Protein AF-0000000074065313 (afdb_homodimer)

Sequence (350 aa):
FQTQCCNPNPNPEYSTLLYGAPRDARRALRRTLRNSNSMPRKQLKERVEQWAVHYNKTEQLTAVLNKSAAASQTIQKNIHMIFEQLPEFMAKLTAISANMELSVEGMSNSIEELNKSVNQTLADAACCIVSTVRMNVDSYSHDMNEYFYDDFAQTSYGGYPYSLYHTSERWRSKRFQTQCCNPNPNPEYSTLLYGAPRDARRALRRTLRNSNSMPRKQLKERVEQWAVHYNKTEQLTAVLNKSAAASQTIQKNIHMIFEQLPEFMAKLTAISANMELSVEGMSNSIEELNKSVNQTLADAACCIVSTVRMNVDSYSHDMNEYFYDDFAQTSYGGYPYSLYHTSERWRSKR

Secondary structure (DSSP, 8-state):
-TTGGG-SSPPP-GGGGGTT--HHHHHHHHHHHHTGGGS-HHHHHHHHHHHHHHTT-HHHHHHHHHHHHHHHHHHHHHHHHHHHHHHHHHHHHHHHHH-TTS-HHHHHHHHHHHHHTS-HHHHHHHHHHHHHHHHHHHHHHHHHHHHHHHHHHHHHS------------------/-TTGGG-SSPPP-GGGGGTT--HHHHHHHHHHHHTGGGS-HHHHHHHHHHHHHHTT-HHHHHHHHHHHHHHHHHHHHHHHHHHHHHHHHHHHHHHHHH-TTS-HHHHHHHHHHHHHTS-HHHHHHHHHHHHHHHHHHHHHHHHHHHHHHHHHHHHHS------------------

pLDDT: mean 78.15, std 26.54, range [17.28, 98.19]

Radius of gyration: 30.5 Å; Cα contacts (8 Å, |Δi|>4): 289; chains: 2; bounding box: 84×82×56 Å

Solvent-accessible surface area (backbone atoms only — not comparable to full-atom values): 19336 Å² total; per-residue (Å²): 121,76,66,66,43,50,53,64,45,62,72,62,64,68,72,64,64,46,64,92,43,54,69,71,54,36,52,56,50,50,62,63,53,71,58,39,49,76,30,30,42,49,58,49,51,50,53,51,50,52,49,19,62,76,66,74,35,51,68,61,49,50,51,40,50,50,50,29,51,51,51,28,51,50,36,49,50,51,52,51,50,35,66,71,48,43,64,61,52,49,52,52,50,47,51,51,53,65,40,41,79,34,12,56,51,51,33,48,50,51,51,51,52,54,39,69,73,47,60,61,66,46,39,52,28,52,29,42,36,37,37,49,44,46,52,59,50,46,54,50,43,48,56,49,44,53,52,49,48,53,53,52,57,53,66,68,58,72,74,84,73,77,73,78,74,80,78,74,76,75,81,79,69,93,118,122,74,66,64,44,50,54,62,45,62,73,61,64,67,71,64,63,46,65,91,44,55,70,72,55,37,53,54,49,50,62,61,54,71,56,40,51,76,31,29,41,51,59,49,52,50,53,51,51,52,49,18,61,76,67,73,34,51,69,61,49,50,51,41,48,49,51,30,51,50,52,28,51,50,35,48,52,51,51,51,49,35,67,69,46,42,64,61,50,50,52,52,51,47,51,50,53,64,40,40,79,34,13,58,50,50,34,47,50,50,52,50,52,55,39,68,73,46,58,60,67,46,40,51,30,52,29,40,36,37,38,48,45,46,52,60,50,47,54,50,42,47,56,50,44,52,54,48,46,52,53,51,54,54,65,65,54,69,71,78,73,75,72,76,70,76,72,74,72,74,74,84,72,97,123

InterPro domains:
  IPR003677 SXP/RAL-2 family protein Ani s 5-like, cation-binding domain [PF02520] (27-121)
  IPR052823 SXP/RAL-2-related [PTHR21593] (20-125)

Nearest PDB structures (foldseek):
  8qhx-assembly1_D  TM=2.988E-01  e=9.794E+00  Synechocystis sp. PCC 6803

Structure (mmCIF, N/CA/C/O backbone):
data_AF-0000000074065313-model_v1
#
loop_
_entity.id
_entity.type
_entity.pdbx_description
1 polymer 'SXP/RAL-2 family protein Ani s 5-like cation-binding domain-containing protein'
#
loop_
_atom_site.group_PDB
_atom_site.id
_atom_site.type_symbol
_atom_site.label_atom_id
_atom_site.label_alt_id
_atom_site.label_comp_id
_atom_site.label_asym_id
_atom_site.label_entity_id
_atom_site.label_seq_id
_atom_site.pdbx_PDB_ins_code
_atom_site.Cartn_x
_atom_site.Cartn_y
_atom_site.Cartn_z
_atom_site.occupancy
_atom_site.B_iso_or_equiv
_atom_site.auth_seq_id
_atom_site.auth_comp_id
_atom_site.auth_asym_id
_atom_site.auth_atom_id
_atom_site.pdbx_PDB_model_num
ATOM 1 N N . PHE A 1 1 ? 10.297 7.578 11.117 1 32.81 1 PHE A N 1
ATOM 2 C CA . PHE A 1 1 ? 9.953 7.75 9.711 1 32.81 1 PHE A CA 1
ATOM 3 C C . PHE A 1 1 ? 8.766 6.871 9.336 1 32.81 1 PHE A C 1
ATOM 5 O O . PHE A 1 1 ? 7.902 7.285 8.555 1 32.81 1 PHE A O 1
ATOM 12 N N . GLN A 1 2 ? 8.688 5.637 9.984 1 40.25 2 GLN A N 1
ATOM 13 C CA . GLN A 1 2 ? 7.746 4.594 9.586 1 40.25 2 GLN A CA 1
ATOM 14 C C . GLN A 1 2 ? 6.316 4.969 9.969 1 40.25 2 GLN A C 1
ATOM 16 O O . GLN A 1 2 ? 5.379 4.699 9.219 1 40.25 2 GLN A O 1
ATOM 21 N N . THR A 1 3 ? 6.164 5.566 11.234 1 42.25 3 THR A N 1
ATOM 22 C CA . THR A 1 3 ? 4.867 5.777 11.867 1 42.25 3 THR A CA 1
ATOM 23 C C . THR A 1 3 ? 4.113 6.918 11.195 1 42.25 3 THR A C 1
ATOM 25 O O . THR A 1 3 ? 2.881 6.91 11.141 1 42.25 3 THR A O 1
ATOM 28 N N . GLN A 1 4 ? 4.891 7.906 10.75 1 52.06 4 GLN A N 1
ATOM 29 C CA . GLN A 1 4 ? 4.262 9.062 10.125 1 52.06 4 GLN A CA 1
ATOM 30 C C . GLN A 1 4 ? 3.557 8.672 8.828 1 52.06 4 GLN A C 1
ATOM 32 O O . GLN A 1 4 ? 2.584 9.312 8.422 1 52.06 4 GLN A O 1
ATOM 37 N N . CYS A 1 5 ? 3.988 7.551 8.414 1 58.81 5 CYS A N 1
ATOM 38 C CA . CYS A 1 5 ? 3.529 7.176 7.082 1 58.81 5 CYS A CA 1
ATOM 39 C C . CYS A 1 5 ? 2.062 6.766 7.109 1 58.81 5 CYS A C 1
ATOM 41 O O . CYS A 1 5 ? 1.362 6.891 6.102 1 58.81 5 CYS A O 1
ATOM 43 N N . CYS A 1 6 ? 1.507 6.688 8.352 1 78.94 6 CYS A N 1
ATOM 44 C CA . CYS A 1 6 ? 0.119 6.238 8.359 1 78.94 6 CYS A CA 1
ATOM 45 C C . CYS A 1 6 ? -0.797 7.309 8.945 1 78.94 6 CYS A C 1
ATOM 47 O O . CYS A 1 6 ? -1.809 6.988 9.578 1 78.94 6 CYS A O 1
ATOM 49 N N . ASN A 1 7 ? -0.365 8.594 8.781 1 83.81 7 ASN A N 1
ATOM 50 C CA . ASN A 1 7 ? -1.201 9.68 9.281 1 83.81 7 ASN A CA 1
ATOM 51 C C . ASN A 1 7 ? -2.086 10.258 8.18 1 83.81 7 ASN A C 1
ATOM 53 O O . ASN A 1 7 ? -1.596 10.922 7.27 1 83.81 7 ASN A O 1
ATOM 57 N N . PRO A 1 8 ? -3.369 10.07 8.305 1 88 8 PRO A N 1
ATOM 58 C CA . PRO A 1 8 ? -4.258 10.555 7.246 1 88 8 PRO A CA 1
ATOM 59 C C . PRO A 1 8 ? -4.555 12.047 7.363 1 88 8 PRO A C 1
ATOM 61 O O . PRO A 1 8 ? -5.266 12.609 6.523 1 88 8 PRO A O 1
ATOM 64 N N . ASN A 1 9 ? -4.02 12.703 8.391 1 86.94 9 ASN A N 1
ATOM 65 C CA . ASN A 1 9 ? -4.215 14.125 8.617 1 86.94 9 ASN A CA 1
ATOM 66 C C . ASN A 1 9 ? -2.885 14.859 8.758 1 86.94 9 ASN A C 1
ATOM 68 O O . ASN A 1 9 ? -2.357 14.992 9.859 1 86.94 9 ASN A O 1
ATOM 72 N N . PRO A 1 10 ? -2.496 15.414 7.699 1 84.44 10 PRO A N 1
ATOM 73 C CA . PRO A 1 10 ? -1.198 16.078 7.785 1 84.44 10 PRO A CA 1
ATOM 74 C C . PRO A 1 10 ? -1.227 17.312 8.703 1 84.44 10 PRO A C 1
ATOM 76 O O . PRO A 1 10 ? -2.23 18.031 8.75 1 84.44 10 PRO A O 1
ATOM 79 N N . ASN A 1 11 ? -0.19 17.469 9.352 1 86.62 11 ASN A N 1
ATOM 80 C CA . ASN A 1 11 ? -0.041 18.656 10.203 1 86.62 11 ASN A CA 1
ATOM 81 C C . ASN A 1 11 ? 0.307 19.891 9.383 1 86.62 11 ASN A C 1
ATOM 83 O O . ASN A 1 11 ? 1.021 19.797 8.383 1 86.62 11 ASN A O 1
ATOM 87 N N . PRO A 1 12 ? -0.219 21.031 9.898 1 92.38 12 PRO A N 1
ATOM 88 C CA . PRO A 1 12 ? 0.178 22.266 9.203 1 92.38 12 PRO A CA 1
ATOM 89 C C . PRO A 1 12 ? 1.688 22.5 9.227 1 92.38 12 PRO A C 1
ATOM 91 O O . PRO A 1 12 ? 2.344 22.203 10.227 1 92.38 12 PRO A O 1
ATOM 94 N N . GLU A 1 13 ? 2.17 23.047 8.141 1 90.25 13 GLU A N 1
ATOM 95 C CA . GLU A 1 13 ? 3.596 23.359 8.047 1 90.25 13 GLU A CA 1
ATOM 96 C C . GLU A 1 13 ? 3.889 24.766 8.523 1 90.25 13 GLU A C 1
ATOM 98 O O . GLU A 1 13 ? 4.18 25.656 7.715 1 90.25 13 GLU A O 1
ATOM 103 N N . TYR A 1 14 ? 4.004 24.906 9.75 1 94.88 14 TYR A N 1
ATOM 104 C CA . TYR A 1 14 ? 4.172 26.234 10.344 1 94.88 14 TYR A CA 1
ATOM 105 C C . TYR A 1 14 ? 5.523 26.828 9.969 1 94.88 14 TYR A C 1
ATOM 107 O O . TYR A 1 14 ? 5.699 28.047 9.992 1 94.88 14 TYR A O 1
ATOM 115 N N . SER A 1 15 ? 6.445 25.969 9.656 1 91.94 15 SER A N 1
ATOM 116 C CA . SER A 1 15 ? 7.793 26.438 9.336 1 91.94 15 SER A CA 1
ATOM 117 C C . SER A 1 15 ? 7.793 27.328 8.102 1 91.94 15 SER A C 1
ATOM 119 O O . SER A 1 15 ? 8.688 28.156 7.926 1 91.94 15 SER A O 1
ATOM 121 N N . THR A 1 16 ? 6.828 27.188 7.273 1 92.69 16 THR A N 1
ATOM 122 C CA . THR A 1 16 ? 6.742 28 6.066 1 92.69 16 THR A CA 1
ATOM 123 C C . THR A 1 16 ? 6.508 29.469 6.422 1 92.69 16 THR A C 1
ATOM 125 O O . THR A 1 16 ? 6.766 30.344 5.605 1 92.69 16 THR A O 1
ATOM 128 N N . LEU A 1 17 ? 6.051 29.766 7.594 1 95.88 17 LEU A N 1
ATOM 129 C CA . LEU A 1 17 ? 5.773 31.125 8.047 1 95.88 17 LEU A CA 1
ATOM 130 C C . LEU A 1 17 ? 7.07 31.891 8.273 1 95.88 17 LEU A C 1
ATOM 132 O O . LEU A 1 17 ? 7.051 33.125 8.406 1 95.88 17 LEU A O 1
ATOM 136 N N . LEU A 1 18 ? 8.102 31.141 8.32 1 93.56 18 LEU A N 1
ATOM 137 C CA . LEU A 1 18 ? 9.406 31.766 8.547 1 93.56 18 LEU A CA 1
ATOM 138 C C . LEU A 1 18 ? 9.867 32.5 7.305 1 93.56 18 LEU A C 1
ATOM 140 O O . LEU A 1 18 ? 10.648 33.469 7.406 1 93.56 18 LEU A O 1
ATOM 144 N N . TYR A 1 19 ? 9.328 32.062 6.25 1 90.81 19 TYR A N 1
ATOM 145 C CA . TYR A 1 19 ? 9.742 32.688 4.996 1 90.81 19 TYR A CA 1
ATOM 146 C C . TYR A 1 19 ? 9.266 34.125 4.914 1 90.81 19 TYR A C 1
ATOM 148 O O . TYR A 1 19 ? 8.078 34.406 5.117 1 90.81 19 TYR A O 1
ATOM 156 N N . GLY A 1 20 ? 10.203 35.125 4.703 1 89.81 20 GLY A N 1
ATOM 157 C CA . GLY A 1 20 ? 9.883 36.531 4.531 1 89.81 20 GLY A CA 1
ATOM 158 C C . GLY A 1 20 ? 9.609 37.25 5.844 1 89.81 20 GLY A C 1
ATOM 159 O O . GLY A 1 20 ? 9.266 38.438 5.852 1 89.81 20 GLY A O 1
ATOM 160 N N . ALA A 1 21 ? 9.703 36.594 6.93 1 93.06 21 ALA A N 1
ATOM 161 C CA . ALA A 1 21 ? 9.438 37.188 8.234 1 93.06 21 ALA A CA 1
ATOM 162 C C . ALA A 1 21 ? 10.656 37.969 8.734 1 93.06 21 ALA A C 1
ATOM 164 O O . ALA A 1 21 ? 11.797 37.594 8.453 1 93.06 21 ALA A O 1
ATOM 165 N N . PRO A 1 22 ? 10.406 39.094 9.391 1 95.19 22 PRO A N 1
ATOM 166 C CA . PRO A 1 22 ? 11.531 39.781 10.016 1 95.19 22 PRO A CA 1
ATOM 167 C C . PRO A 1 22 ? 12.289 38.938 11.023 1 95.19 22 PRO A C 1
ATOM 169 O O . PRO A 1 22 ? 11.742 37.938 11.516 1 95.19 22 PRO A O 1
ATOM 172 N N . ARG A 1 23 ? 13.5 39.281 11.297 1 96.25 23 ARG A N 1
ATOM 173 C CA . ARG A 1 23 ? 14.398 38.469 12.133 1 96.25 23 ARG A CA 1
ATOM 174 C C . ARG A 1 23 ? 13.781 38.219 13.5 1 96.25 23 ARG A C 1
ATOM 176 O O . ARG A 1 23 ? 13.852 37.094 14 1 96.25 23 ARG A O 1
ATOM 183 N N . ASP A 1 24 ? 13.25 39.281 14.133 1 96.38 24 ASP A N 1
ATOM 184 C CA . ASP A 1 24 ? 12.656 39.094 15.453 1 96.38 24 ASP A CA 1
ATOM 185 C C . ASP A 1 24 ? 11.469 38.156 15.406 1 96.38 24 ASP A C 1
ATOM 187 O O . ASP A 1 24 ? 11.305 37.312 16.297 1 96.38 24 ASP A O 1
ATOM 191 N N . ALA A 1 25 ? 10.688 38.188 14.391 1 97.06 25 ALA A N 1
ATOM 192 C CA . ALA A 1 25 ? 9.562 37.281 14.195 1 97.06 25 ALA A CA 1
ATOM 193 C C . ALA A 1 25 ? 10.031 35.844 14.008 1 97.06 25 ALA A C 1
ATOM 195 O O . ALA A 1 25 ? 9.453 34.906 14.586 1 97.06 25 ALA A O 1
ATOM 196 N N . ARG A 1 26 ? 11.078 35.594 13.211 1 97.5 26 ARG A N 1
ATOM 197 C CA . ARG A 1 26 ? 11.625 34.25 12.977 1 97.5 26 ARG A CA 1
ATOM 198 C C . ARG A 1 26 ? 12.117 33.625 14.273 1 97.5 26 ARG A C 1
ATOM 200 O O . ARG A 1 26 ? 11.852 32.469 14.547 1 97.5 26 ARG A O 1
ATOM 207 N N . ARG A 1 27 ? 12.789 34.469 15.055 1 97.12 27 ARG A N 1
ATOM 208 C CA . ARG A 1 27 ? 13.305 33.969 16.328 1 97.12 27 ARG A CA 1
ATOM 209 C C . ARG A 1 27 ? 12.164 33.531 17.25 1 97.12 27 ARG A C 1
ATOM 211 O O . ARG A 1 27 ? 12.234 32.469 17.875 1 97.12 27 ARG A O 1
ATOM 218 N N . ALA A 1 28 ? 11.172 34.375 17.328 1 96.94 28 ALA A N 1
ATOM 219 C CA . ALA A 1 28 ? 10.023 34.094 18.188 1 96.94 28 ALA A CA 1
ATOM 220 C C . ALA A 1 28 ? 9.32 32.812 17.734 1 96.94 28 ALA A C 1
ATOM 222 O O . ALA A 1 28 ? 8.961 31.984 18.562 1 96.94 28 ALA A O 1
ATOM 223 N N . LEU A 1 29 ? 9.117 32.625 16.422 1 97.31 29 LEU A N 1
ATOM 224 C CA . LEU A 1 29 ? 8.43 31.453 15.914 1 97.31 29 LEU A CA 1
ATOM 225 C C . LEU A 1 29 ? 9.273 30.203 16.141 1 97.31 29 LEU A C 1
ATOM 227 O O . LEU A 1 29 ? 8.75 29.156 16.531 1 97.31 29 LEU A O 1
ATOM 231 N N . ARG A 1 30 ? 10.531 30.266 15.883 1 96.5 30 ARG A N 1
ATOM 232 C CA . ARG A 1 30 ? 11.422 29.125 16.109 1 96.5 30 ARG A CA 1
ATOM 233 C C . ARG A 1 30 ? 11.367 28.656 17.547 1 96.5 30 ARG A C 1
ATOM 235 O O . ARG A 1 30 ? 11.414 27.453 17.828 1 96.5 30 ARG A O 1
ATOM 242 N N . ARG A 1 31 ? 11.297 29.609 18.469 1 95.31 31 ARG A N 1
ATOM 243 C CA . ARG A 1 31 ? 11.18 29.266 19.875 1 95.31 31 ARG A CA 1
ATOM 244 C C . ARG A 1 31 ? 9.883 28.484 20.141 1 95.31 31 ARG A C 1
ATOM 246 O O . ARG A 1 31 ? 9.883 27.516 20.906 1 95.31 31 ARG A O 1
ATOM 253 N N . THR A 1 32 ? 8.844 28.953 19.484 1 94.25 32 THR A N 1
ATOM 254 C CA . THR A 1 32 ? 7.547 28.297 19.625 1 94.25 32 THR A CA 1
ATOM 255 C C . THR A 1 32 ? 7.59 26.875 19.078 1 94.25 32 THR A C 1
ATOM 257 O O . THR A 1 32 ? 7.031 25.953 19.672 1 94.25 32 THR A O 1
ATOM 260 N N . LEU A 1 33 ? 8.336 26.641 17.953 1 95.25 33 LEU A N 1
ATOM 261 C CA . LEU A 1 33 ? 8.328 25.359 17.219 1 95.25 33 LEU A CA 1
ATOM 262 C C . LEU A 1 33 ? 9.336 24.391 17.828 1 95.25 33 LEU A C 1
ATOM 264 O O . LEU A 1 33 ? 9.281 23.188 17.547 1 95.25 33 LEU A O 1
ATOM 268 N N . ARG A 1 34 ? 10.305 24.828 18.578 1 91.69 34 ARG A N 1
ATOM 269 C CA . ARG A 1 34 ? 11.367 24 19.141 1 91.69 34 ARG A CA 1
ATOM 270 C C . ARG A 1 34 ? 10.797 22.828 19.922 1 91.69 34 ARG A C 1
ATOM 272 O O . ARG A 1 34 ? 11.281 21.703 19.797 1 91.69 34 ARG A O 1
ATOM 279 N N . ASN A 1 35 ? 9.773 22.938 20.703 1 85.62 35 ASN A N 1
ATOM 280 C CA . ASN A 1 35 ? 9.188 21.844 21.469 1 85.62 35 ASN A CA 1
ATOM 281 C C . ASN A 1 35 ? 7.781 21.5 20.984 1 85.62 35 ASN A C 1
ATOM 283 O O . ASN A 1 35 ? 6.938 21.062 21.766 1 85.62 35 ASN A O 1
ATOM 287 N N . SER A 1 36 ? 7.668 21.688 19.688 1 91.12 36 SER A N 1
ATOM 288 C CA . SER A 1 36 ? 6.316 21.531 19.156 1 91.12 36 SER A CA 1
ATOM 289 C C . SER A 1 36 ? 5.902 20.062 19.109 1 91.12 36 SER A C 1
ATOM 291 O O . SER A 1 36 ? 4.711 19.75 19.172 1 91.12 36 SER A O 1
ATOM 293 N N . ASN A 1 37 ? 6.832 19.172 19.078 1 90.25 37 ASN A N 1
ATOM 294 C CA . ASN A 1 37 ? 6.516 17.75 18.938 1 90.25 37 ASN A CA 1
ATOM 295 C C . ASN A 1 37 ? 5.887 17.203 20.219 1 90.25 37 ASN A C 1
ATOM 297 O O . ASN A 1 37 ? 5.168 16.203 20.172 1 90.25 37 ASN A O 1
ATOM 301 N N . SER A 1 38 ? 6.18 17.844 21.359 1 93.56 38 SER A N 1
ATOM 302 C CA . SER A 1 38 ? 5.688 17.359 22.641 1 93.56 38 SER A CA 1
ATOM 303 C C . SER A 1 38 ? 4.531 18.203 23.156 1 93.56 38 SER A C 1
ATOM 305 O O . SER A 1 38 ? 3.939 17.891 24.203 1 93.56 38 SER A O 1
ATOM 307 N N . MET A 1 39 ? 4.156 19.266 22.469 1 95.62 39 MET A N 1
ATOM 308 C CA . MET A 1 39 ? 3.066 20.156 22.844 1 95.62 39 MET A CA 1
ATOM 309 C C . MET A 1 39 ? 1.771 19.766 22.141 1 95.62 39 MET A C 1
ATOM 311 O O . MET A 1 39 ? 1.781 19.422 20.953 1 95.62 39 MET A O 1
ATOM 315 N N . PRO A 1 40 ? 0.696 19.703 23 1 96.56 40 PRO A N 1
ATOM 316 C CA . PRO A 1 40 ? -0.57 19.453 22.312 1 96.56 40 PRO A CA 1
ATOM 317 C C . PRO A 1 40 ? -0.76 20.359 21.094 1 96.56 40 PRO A C 1
ATOM 319 O O . PRO A 1 40 ? -0.468 21.562 21.156 1 96.56 40 PRO A O 1
ATOM 322 N N . ARG A 1 41 ? -1.185 19.766 20.016 1 96 41 ARG A N 1
ATOM 323 C CA . ARG A 1 41 ? -1.277 20.484 18.75 1 96 41 ARG A CA 1
ATOM 324 C C . ARG A 1 41 ? -2.24 21.656 18.844 1 96 41 ARG A C 1
ATOM 326 O O . ARG A 1 41 ? -2.037 22.688 18.188 1 96 41 ARG A O 1
ATOM 333 N N . LYS A 1 42 ? -3.271 21.578 19.641 1 96.75 42 LYS A N 1
ATOM 334 C CA . LYS A 1 42 ? -4.188 22.688 19.891 1 96.75 42 LYS A CA 1
ATOM 335 C C . LYS A 1 42 ? -3.453 23.875 20.5 1 96.75 42 LYS A C 1
ATOM 337 O O . LYS A 1 42 ? -3.65 25.016 20.062 1 96.75 42 LYS A O 1
ATOM 342 N N . GLN A 1 43 ? -2.605 23.609 21.5 1 97.12 43 GLN A N 1
ATOM 343 C CA . GLN A 1 43 ? -1.819 24.656 22.141 1 97.12 43 GLN A CA 1
ATOM 344 C C . GLN A 1 43 ? -0.823 25.281 21.172 1 97.12 43 GLN A C 1
ATOM 346 O O . GLN A 1 43 ? -0.641 26.5 21.172 1 97.12 43 GLN A O 1
ATOM 351 N N . LEU A 1 44 ? -0.197 24.453 20.406 1 97.19 44 LEU A N 1
ATOM 352 C CA . LEU A 1 44 ? 0.731 24.953 19.391 1 97.19 44 LEU A CA 1
ATOM 353 C C . LEU A 1 44 ? 0.027 25.906 18.438 1 97.19 44 LEU A C 1
ATOM 355 O O . LEU A 1 44 ? 0.529 27 18.156 1 97.19 44 LEU A O 1
ATOM 359 N N . LYS A 1 45 ? -1.072 25.469 17.938 1 97 45 LYS A N 1
ATOM 360 C CA . LYS A 1 45 ? -1.842 26.312 17.031 1 97 45 LYS A CA 1
ATOM 361 C C . LYS A 1 45 ? -2.166 27.656 17.656 1 97 45 LYS A C 1
ATOM 363 O O . LYS A 1 45 ? -2.021 28.703 17 1 97 45 LYS A O 1
ATOM 368 N N . GLU A 1 46 ? -2.539 27.703 18.891 1 97.25 46 GLU A N 1
ATOM 369 C CA . GLU A 1 46 ? -2.863 28.938 19.594 1 97.25 46 GLU A CA 1
ATOM 370 C C . GLU A 1 46 ? -1.65 29.859 19.688 1 97.25 46 GLU A C 1
ATOM 372 O O . GLU A 1 46 ? -1.764 31.078 19.469 1 97.25 46 GLU A O 1
ATOM 377 N N . ARG A 1 47 ? -0.56 29.297 20.016 1 97.56 47 ARG A N 1
ATOM 378 C CA . ARG A 1 47 ? 0.668 30.078 20.125 1 97.56 47 ARG A CA 1
ATOM 379 C C . ARG A 1 47 ? 1.063 30.672 18.781 1 97.56 47 ARG A C 1
ATOM 381 O O . ARG A 1 47 ? 1.516 31.812 18.703 1 97.56 47 ARG A O 1
ATOM 388 N N . VAL A 1 48 ? 0.885 29.859 17.75 1 97.94 48 VAL A N 1
ATOM 389 C CA . VAL A 1 48 ? 1.226 30.344 16.422 1 97.94 48 VAL A CA 1
ATOM 390 C C . VAL A 1 48 ? 0.25 31.438 16 1 97.94 48 VAL A C 1
ATOM 392 O O . VAL A 1 48 ? 0.643 32.406 15.352 1 97.94 48 VAL A O 1
ATOM 395 N N . GLU A 1 49 ? -0.995 31.297 16.375 1 98.06 49 GLU A N 1
ATOM 396 C CA . GLU A 1 49 ? -1.992 32.344 16.094 1 98.06 49 GLU A CA 1
ATOM 397 C C . GLU A 1 49 ? -1.643 33.656 16.797 1 98.06 49 GLU A C 1
ATOM 399 O O . GLU A 1 49 ? -1.754 34.719 16.203 1 98.06 49 GLU A O 1
ATOM 404 N N . GLN A 1 50 ? -1.144 33.625 18.047 1 98.19 50 GLN A N 1
ATOM 405 C CA . GLN A 1 50 ? -0.698 34.812 18.766 1 98.19 50 GLN A CA 1
ATOM 406 C C . GLN A 1 50 ? 0.49 35.469 18.078 1 98.19 50 GLN A C 1
ATOM 408 O O . GLN A 1 50 ? 0.528 36.688 17.922 1 98.19 50 GLN A O 1
ATOM 413 N N . TRP A 1 51 ? 1.377 34.594 17.703 1 97.94 51 TRP A N 1
ATOM 414 C CA . TRP A 1 51 ? 2.533 35.094 16.953 1 97.94 51 TRP A CA 1
ATOM 415 C C . TRP A 1 51 ? 2.098 35.812 15.688 1 97.94 51 TRP A C 1
ATOM 417 O O . TRP A 1 51 ? 2.6 36.875 15.367 1 97.94 51 TRP A O 1
ATOM 427 N N . ALA A 1 52 ? 1.173 35.188 14.961 1 98.06 52 ALA A N 1
ATOM 428 C CA . ALA A 1 52 ? 0.724 35.719 13.68 1 98.06 52 ALA A CA 1
ATOM 429 C C . ALA A 1 52 ? 0.06 37.094 13.867 1 98.06 52 ALA A C 1
ATOM 431 O O . ALA A 1 52 ? 0.251 38 13.055 1 98.06 52 ALA A O 1
ATOM 432 N N . VAL A 1 53 ? -0.729 37.281 14.945 1 97.88 53 VAL A N 1
ATOM 433 C CA . VAL A 1 53 ? -1.374 38.562 15.25 1 97.88 53 VAL A CA 1
ATOM 434 C C . VAL A 1 53 ? -0.317 39.594 15.586 1 97.88 53 VAL A C 1
ATOM 436 O O . VAL A 1 53 ? -0.341 40.719 15.055 1 97.88 53 VAL A O 1
ATOM 439 N N . HIS A 1 54 ? 0.692 39.25 16.359 1 97.69 54 HIS A N 1
ATOM 440 C CA . HIS A 1 54 ? 1.72 40.156 16.828 1 97.69 54 HIS A CA 1
ATOM 441 C C . HIS A 1 54 ? 2.578 40.688 15.68 1 97.69 54 HIS A C 1
ATOM 443 O O . HIS A 1 54 ? 2.961 41.844 15.664 1 97.69 54 HIS A O 1
ATOM 449 N N . TYR A 1 55 ? 2.777 39.812 14.742 1 97.25 55 TYR A N 1
ATOM 450 C CA . TYR A 1 55 ? 3.719 40.188 13.688 1 97.25 55 TYR A CA 1
ATOM 451 C C . TYR A 1 55 ? 2.998 40.406 12.367 1 97.25 55 TYR A C 1
ATOM 453 O O . TYR A 1 55 ? 3.625 40.438 11.305 1 97.25 55 TYR A O 1
ATOM 461 N N . ASN A 1 56 ? 1.702 40.594 12.391 1 95.75 56 ASN A N 1
ATOM 462 C CA . ASN A 1 56 ? 0.871 40.875 11.227 1 95.75 56 ASN A CA 1
ATOM 463 C C . ASN A 1 56 ? 1.078 39.844 10.133 1 95.75 56 ASN A C 1
ATOM 465 O O . ASN A 1 56 ? 1.298 40.188 8.969 1 95.75 56 ASN A O 1
ATOM 469 N N . LYS A 1 57 ? 1.054 38.5 10.562 1 96.94 57 LYS A N 1
ATOM 470 C CA . LYS A 1 57 ? 1.225 37.375 9.641 1 96.94 57 LYS A CA 1
ATOM 471 C C . LYS A 1 57 ? -0.023 36.5 9.609 1 96.94 57 LYS A C 1
ATOM 473 O O . LYS A 1 57 ? 0.064 35.281 9.359 1 96.94 57 LYS A O 1
ATOM 478 N N . THR A 1 58 ? -1.207 37.094 9.883 1 97.06 58 THR A N 1
ATOM 479 C CA . THR A 1 58 ? -2.457 36.344 9.992 1 97.06 58 THR A CA 1
ATOM 480 C C . THR A 1 58 ? -2.875 35.781 8.633 1 97.06 58 THR A C 1
ATOM 482 O O . THR A 1 58 ? -3.398 34.688 8.539 1 97.06 58 THR A O 1
ATOM 485 N N . GLU A 1 59 ? -2.602 36.531 7.59 1 96.31 59 GLU A N 1
ATOM 486 C CA . GLU A 1 59 ? -2.951 36.062 6.254 1 96.31 59 GLU A CA 1
ATOM 487 C C . GLU A 1 59 ? -2.121 34.844 5.863 1 96.31 59 GLU A C 1
ATOM 489 O O . GLU A 1 59 ? -2.652 33.875 5.328 1 96.31 59 GLU A O 1
ATOM 494 N N . GLN A 1 60 ? -0.841 34.906 6.176 1 96.12 60 GLN A N 1
ATOM 495 C CA . GLN A 1 60 ? 0.046 33.781 5.867 1 96.12 60 GLN A CA 1
ATOM 496 C C . GLN A 1 60 ? -0.331 32.531 6.676 1 96.12 60 GLN A C 1
ATOM 498 O O . GLN A 1 60 ? -0.325 31.438 6.148 1 96.12 60 GLN A O 1
ATOM 503 N N . LEU A 1 61 ? -0.69 32.75 7.91 1 97.5 61 LEU A N 1
ATOM 504 C CA . LEU A 1 61 ? -1.107 31.625 8.75 1 97.5 61 LEU A CA 1
ATOM 505 C C . LEU A 1 61 ? -2.389 30.984 8.211 1 97.5 61 LEU A C 1
ATOM 507 O O . LEU A 1 61 ? -2.5 29.766 8.133 1 97.5 61 LEU A O 1
ATOM 511 N N . THR A 1 62 ? -3.344 31.812 7.867 1 97.31 62 THR A N 1
ATOM 512 C CA . THR A 1 62 ? -4.602 31.328 7.316 1 97.31 62 THR A CA 1
ATOM 513 C C . THR A 1 62 ? -4.355 30.484 6.062 1 97.31 62 THR A C 1
ATOM 515 O O . THR A 1 62 ? -4.98 29.438 5.875 1 97.31 62 THR A O 1
ATOM 518 N N . ALA A 1 63 ? -3.41 30.953 5.23 1 95.69 63 ALA A N 1
ATOM 519 C CA . ALA A 1 63 ? -3.066 30.203 4.023 1 95.69 63 ALA A CA 1
ATOM 520 C C . ALA A 1 63 ? -2.5 28.844 4.367 1 95.69 63 ALA A C 1
ATOM 522 O O . ALA A 1 63 ? -2.857 27.828 3.742 1 95.69 63 ALA A O 1
ATOM 523 N N . VAL A 1 64 ? -1.637 28.766 5.355 1 94.81 64 VAL A N 1
ATOM 524 C CA . VAL A 1 64 ? -1.025 27.516 5.793 1 94.81 64 VAL A CA 1
ATOM 525 C C . VAL A 1 64 ? -2.102 26.562 6.328 1 94.81 64 VAL A C 1
ATOM 527 O O . VAL A 1 64 ? -2.115 25.375 5.992 1 94.81 64 VAL A O 1
ATOM 530 N N . LEU A 1 65 ? -2.98 27.078 7.141 1 96.06 65 LEU A N 1
ATOM 531 C CA . LEU A 1 65 ? -4.035 26.266 7.742 1 96.06 65 LEU A CA 1
ATOM 532 C C . LEU A 1 65 ? -5.012 25.781 6.68 1 96.06 65 LEU A C 1
ATOM 534 O O . LEU A 1 65 ? -5.441 24.625 6.715 1 96.06 65 LEU A O 1
ATOM 538 N N . ASN A 1 66 ? -5.359 26.656 5.762 1 94.75 66 ASN A N 1
ATOM 539 C CA . ASN A 1 66 ? -6.266 26.266 4.684 1 94.75 66 ASN A CA 1
ATOM 540 C C . ASN A 1 66 ? -5.656 25.188 3.801 1 94.75 66 ASN A C 1
ATOM 542 O O . ASN A 1 66 ? -6.352 24.266 3.379 1 94.75 66 ASN A O 1
ATOM 546 N N . LYS A 1 67 ? -4.363 25.312 3.551 1 91.38 67 LYS A N 1
ATOM 547 C CA . LYS A 1 67 ? -3.68 24.297 2.758 1 91.38 67 LYS A CA 1
ATOM 548 C C . LYS A 1 67 ? -3.738 22.938 3.447 1 91.38 67 LYS A C 1
ATOM 550 O O . LYS A 1 67 ? -4.027 21.922 2.809 1 91.38 67 LYS A O 1
ATOM 555 N N . SER A 1 68 ? -3.475 22.969 4.688 1 91.12 68 SER A N 1
ATOM 556 C CA . SER A 1 68 ? -3.506 21.734 5.461 1 91.12 68 SER A CA 1
ATOM 557 C C . SER A 1 68 ? -4.91 21.141 5.492 1 91.12 68 SER A C 1
ATOM 559 O O . SER A 1 68 ? -5.078 19.922 5.355 1 91.12 68 SER A O 1
ATOM 561 N N . ALA A 1 69 ? -5.887 21.984 5.707 1 92.25 69 ALA A N 1
ATOM 562 C CA . ALA A 1 69 ? -7.273 21.531 5.746 1 92.25 69 ALA A CA 1
ATOM 563 C C . ALA A 1 69 ? -7.699 20.953 4.398 1 92.25 69 ALA A C 1
ATOM 565 O O . ALA A 1 69 ? -8.383 19.922 4.344 1 92.25 69 ALA A O 1
ATOM 566 N N . ALA A 1 70 ? -7.289 21.578 3.35 1 92.25 70 ALA A N 1
ATOM 567 C CA . ALA A 1 70 ? -7.621 21.109 2.008 1 92.25 70 ALA A CA 1
ATOM 568 C C . ALA A 1 70 ? -6.984 19.75 1.728 1 92.25 70 ALA A C 1
ATOM 570 O O . ALA A 1 70 ? -7.621 18.875 1.153 1 92.25 70 ALA A O 1
ATOM 571 N N . ALA A 1 71 ? -5.754 19.641 2.111 1 89.62 71 ALA A N 1
ATOM 572 C CA . ALA A 1 71 ? -5.062 18.375 1.949 1 89.62 71 ALA A CA 1
ATOM 573 C C . ALA A 1 71 ? -5.781 17.25 2.707 1 89.62 71 ALA A C 1
ATOM 575 O O . ALA A 1 71 ? -6.004 16.172 2.166 1 89.62 71 ALA A O 1
ATOM 576 N N . SER A 1 72 ? -6.152 17.531 3.914 1 90.75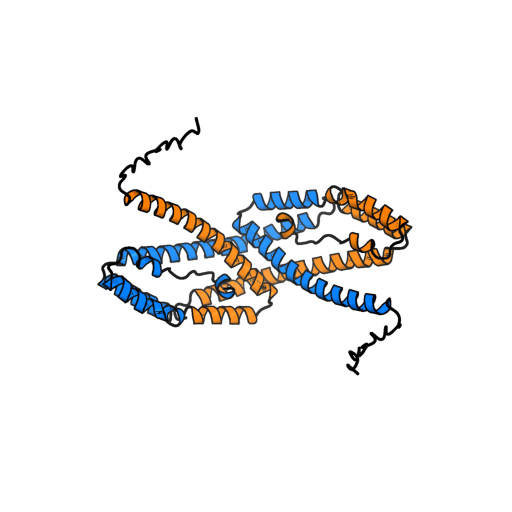 72 SER A N 1
ATOM 577 C CA . SER A 1 72 ? -6.859 16.562 4.742 1 90.75 72 SER A CA 1
ATOM 578 C C . SER A 1 72 ? -8.188 16.156 4.109 1 90.75 72 SER A C 1
ATOM 580 O O . SER A 1 72 ? -8.539 14.969 4.098 1 90.75 72 SER A O 1
ATOM 582 N N . GLN A 1 73 ? -8.922 17.109 3.625 1 92.38 73 GLN A N 1
ATOM 583 C CA . GLN A 1 73 ? -10.211 16.828 2.986 1 92.38 73 GLN A CA 1
ATOM 584 C C . GLN A 1 73 ? -10.031 15.961 1.744 1 92.38 73 GLN A C 1
ATOM 586 O O . GLN A 1 73 ? -10.797 15.023 1.517 1 92.38 73 GLN A O 1
ATOM 591 N N . THR A 1 74 ? -9.031 16.297 0.986 1 92.56 74 THR A N 1
ATOM 592 C CA . THR A 1 74 ? -8.75 15.523 -0.218 1 92.56 74 THR A CA 1
ATOM 593 C C . THR A 1 74 ? -8.383 14.086 0.137 1 92.56 74 THR A C 1
ATOM 595 O O . THR A 1 74 ? -8.859 13.148 -0.501 1 92.56 74 THR A O 1
ATOM 598 N N . ILE A 1 75 ? -7.59 13.945 1.12 1 91.06 75 ILE A N 1
ATOM 599 C CA . ILE A 1 75 ? -7.18 12.625 1.579 1 91.06 75 ILE A CA 1
ATOM 600 C C . ILE A 1 75 ? -8.406 11.828 2.023 1 91.06 75 ILE A C 1
ATOM 602 O O . ILE A 1 75 ? -8.586 10.68 1.616 1 91.06 75 ILE A O 1
ATOM 606 N N . GLN A 1 76 ? -9.266 12.445 2.779 1 91.31 76 GLN A N 1
ATOM 607 C CA . GLN A 1 76 ? -10.469 11.773 3.262 1 91.31 76 GLN A CA 1
ATOM 608 C C . GLN A 1 76 ? -11.391 11.398 2.105 1 91.31 76 GLN A C 1
ATOM 610 O O . GLN A 1 76 ? -11.961 10.305 2.084 1 91.31 76 GLN A O 1
ATOM 615 N N . LYS A 1 77 ? -11.555 12.266 1.229 1 93.12 77 LYS A N 1
ATOM 616 C CA . LYS A 1 77 ? -12.375 11.992 0.057 1 93.12 77 LYS A CA 1
ATOM 617 C C . LYS A 1 77 ? -11.844 10.805 -0.729 1 93.12 77 LYS A C 1
ATOM 619 O O . LYS A 1 77 ? -12.609 9.938 -1.156 1 93.12 77 LYS A O 1
ATOM 624 N N . ASN A 1 78 ? -10.547 10.789 -0.938 1 92.38 78 ASN A N 1
ATOM 625 C CA . ASN A 1 78 ? -9.914 9.688 -1.668 1 92.38 78 ASN A CA 1
ATOM 626 C C . ASN A 1 78 ? -10.055 8.367 -0.922 1 92.38 78 ASN A C 1
ATOM 628 O O . ASN A 1 78 ? -10.305 7.328 -1.535 1 92.38 78 ASN A O 1
ATOM 632 N N . ILE A 1 79 ? -9.898 8.43 0.376 1 91.5 79 ILE A N 1
ATOM 633 C CA . ILE A 1 79 ? -10.062 7.23 1.184 1 91.5 79 ILE A CA 1
ATOM 634 C C . ILE A 1 79 ? -11.492 6.707 1.047 1 91.5 79 ILE A C 1
ATOM 636 O O . ILE A 1 79 ? -11.711 5.508 0.863 1 91.5 79 ILE A O 1
ATOM 640 N N . HIS A 1 80 ? -12.438 7.582 1.126 1 92.06 80 HIS A N 1
ATOM 641 C CA . HIS A 1 80 ? -13.836 7.191 0.973 1 92.06 80 HIS A CA 1
ATOM 642 C C . HIS A 1 80 ? -14.086 6.57 -0.396 1 92.06 80 HIS A C 1
ATOM 644 O O . HIS A 1 80 ? -14.758 5.539 -0.5 1 92.06 80 HIS A O 1
ATOM 650 N N . MET A 1 81 ? -13.57 7.207 -1.4 1 93.62 81 MET A N 1
ATOM 651 C CA . MET A 1 81 ? -13.711 6.672 -2.752 1 93.62 81 MET A CA 1
ATOM 652 C C . MET A 1 81 ? -13.133 5.266 -2.842 1 93.62 81 MET A C 1
ATOM 654 O O . MET A 1 81 ? -13.75 4.371 -3.422 1 93.62 81 MET A O 1
ATOM 658 N N . ILE A 1 82 ? -11.969 5.062 -2.303 1 91.94 82 ILE A N 1
ATOM 659 C CA . ILE A 1 82 ? -11.312 3.76 -2.311 1 91.94 82 ILE A CA 1
ATOM 660 C C . ILE A 1 82 ? -12.211 2.729 -1.629 1 91.94 82 ILE A C 1
ATOM 662 O O . ILE A 1 82 ? -12.422 1.634 -2.156 1 91.94 82 ILE A O 1
ATOM 666 N N . PHE A 1 83 ? -12.812 3.062 -0.524 1 92 83 PHE A N 1
ATOM 667 C CA . PHE A 1 83 ? -13.648 2.131 0.221 1 92 83 PHE A CA 1
ATOM 668 C C . PHE A 1 83 ? -14.875 1.739 -0.593 1 92 83 PHE A C 1
ATOM 670 O O . PHE A 1 83 ? -15.32 0.589 -0.542 1 92 83 PHE A O 1
ATOM 677 N N . GLU A 1 84 ? -15.328 2.621 -1.294 1 92.81 84 GLU A N 1
ATOM 678 C CA . GLU A 1 84 ? -16.531 2.377 -2.072 1 92.81 84 GLU A CA 1
ATOM 679 C C . GLU A 1 84 ? -16.25 1.502 -3.287 1 92.81 84 GLU A C 1
ATOM 681 O O . GLU A 1 84 ? -17.031 0.625 -3.635 1 92.81 84 GLU A O 1
ATOM 686 N N . GLN A 1 85 ? -15.102 1.65 -3.898 1 94.62 85 GLN A N 1
ATOM 687 C CA . GLN A 1 85 ? -14.859 1.066 -5.215 1 94.62 85 GLN A CA 1
ATOM 688 C C . GLN A 1 85 ? -13.922 -0.134 -5.121 1 94.62 85 GLN A C 1
ATOM 690 O O . GLN A 1 85 ? -13.844 -0.936 -6.055 1 94.62 85 GLN A O 1
ATOM 695 N N . LEU A 1 86 ? -13.266 -0.201 -4.023 1 93.12 86 LEU A N 1
ATOM 696 C CA . LEU A 1 86 ? -12.203 -1.191 -3.881 1 93.12 86 LEU A CA 1
ATOM 697 C C . LEU A 1 86 ? -12.758 -2.605 -4.004 1 93.12 86 LEU A C 1
ATOM 699 O O . LEU A 1 86 ? -12.172 -3.449 -4.691 1 93.12 86 LEU A O 1
ATOM 703 N N . PRO A 1 87 ? -13.891 -2.943 -3.32 1 91.75 87 PRO A N 1
ATOM 704 C CA . PRO A 1 87 ? -14.383 -4.32 -3.416 1 91.75 87 PRO A CA 1
ATOM 705 C C . PRO A 1 87 ? -14.664 -4.746 -4.855 1 91.75 87 PRO A C 1
ATOM 707 O O . PRO A 1 87 ? -14.281 -5.848 -5.262 1 91.75 87 PRO A O 1
ATOM 710 N N . GLU A 1 88 ? -15.266 -3.914 -5.629 1 94.38 88 GLU A N 1
ATOM 711 C CA . GLU A 1 88 ? -15.547 -4.246 -7.02 1 94.38 88 GLU A CA 1
ATOM 712 C C . GLU A 1 88 ? -14.266 -4.379 -7.832 1 94.38 88 GLU A C 1
ATOM 714 O O . GLU A 1 88 ? -14.133 -5.289 -8.648 1 94.38 88 GLU A O 1
ATOM 719 N N . PHE A 1 89 ? -13.383 -3.486 -7.695 1 95.38 89 PHE A N 1
ATOM 720 C CA . PHE A 1 89 ? -12.109 -3.525 -8.398 1 95.38 89 PHE A CA 1
ATOM 721 C C . PHE A 1 89 ? -11.352 -4.805 -8.078 1 95.38 89 PHE A C 1
ATOM 723 O O . PHE A 1 89 ? -10.844 -5.48 -8.977 1 95.38 89 PHE A O 1
ATOM 730 N N . MET A 1 90 ? -11.328 -5.141 -6.828 1 92.5 90 MET A N 1
ATOM 731 C CA . MET A 1 90 ? -10.617 -6.336 -6.387 1 92.5 90 MET A CA 1
ATOM 732 C C . MET A 1 90 ? -11.266 -7.594 -6.953 1 92.5 90 MET A C 1
ATOM 734 O O . MET A 1 90 ? -10.578 -8.562 -7.27 1 92.5 90 MET A O 1
ATOM 738 N N . ALA A 1 91 ? -12.562 -7.598 -7 1 92.94 91 ALA A N 1
ATOM 739 C CA . ALA A 1 91 ? -13.266 -8.734 -7.598 1 92.94 91 ALA A CA 1
ATOM 740 C C . ALA A 1 91 ? -12.859 -8.922 -9.055 1 92.94 91 ALA A C 1
ATOM 742 O O . ALA A 1 91 ? -12.625 -10.047 -9.5 1 92.94 91 ALA A 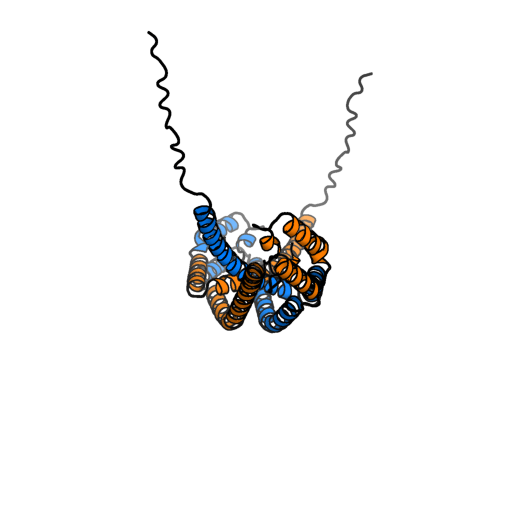O 1
ATOM 743 N N . LYS A 1 92 ? -12.75 -7.832 -9.789 1 94.94 92 LYS A N 1
ATOM 744 C CA . LYS A 1 92 ? -12.328 -7.895 -11.188 1 94.94 92 LYS A CA 1
ATOM 745 C C . LYS A 1 92 ? -10.883 -8.367 -11.305 1 94.94 92 LYS A C 1
ATOM 747 O O . LYS A 1 92 ? -10.555 -9.18 -12.172 1 94.94 92 LYS A O 1
ATOM 752 N N . LEU A 1 93 ? -10.047 -7.82 -10.422 1 93.31 93 LEU A N 1
ATOM 753 C CA . LEU A 1 93 ? -8.648 -8.234 -10.391 1 93.31 93 LEU A CA 1
ATOM 754 C C . LEU A 1 93 ? -8.523 -9.734 -10.148 1 93.31 93 LEU A C 1
ATOM 756 O O . LEU A 1 93 ? -7.773 -10.422 -10.844 1 93.31 93 LEU A O 1
ATOM 760 N N . THR A 1 94 ? -9.312 -10.203 -9.234 1 91.75 94 THR A N 1
ATOM 761 C CA . THR A 1 94 ? -9.297 -11.617 -8.891 1 91.75 94 THR A CA 1
ATOM 762 C C . THR A 1 94 ? -9.797 -12.461 -10.055 1 91.75 94 THR A C 1
ATOM 764 O O . THR A 1 94 ? -9.242 -13.531 -10.336 1 91.75 94 THR A O 1
ATOM 767 N N . ALA A 1 95 ? -10.758 -12.031 -10.719 1 94.25 95 ALA A N 1
ATOM 768 C CA . ALA A 1 95 ? -11.312 -12.758 -11.859 1 94.25 95 ALA A CA 1
ATOM 769 C C . ALA A 1 95 ? -10.289 -12.883 -12.984 1 94.25 95 ALA A C 1
ATOM 771 O O . ALA A 1 95 ? -10.141 -13.945 -13.578 1 94.25 95 ALA A O 1
ATOM 772 N N . ILE A 1 96 ? -9.578 -11.805 -13.266 1 94.94 96 ILE A N 1
ATOM 773 C CA . ILE A 1 96 ? -8.547 -11.82 -14.297 1 94.94 96 ILE A CA 1
ATOM 774 C C . ILE A 1 96 ? -7.441 -12.797 -13.898 1 94.94 96 ILE A C 1
ATOM 776 O O . ILE A 1 96 ? -7.023 -13.633 -14.711 1 94.94 96 ILE A O 1
ATOM 780 N N . SER A 1 97 ? -7.035 -12.711 -12.656 1 92.88 97 SER A N 1
ATOM 781 C CA . SER A 1 97 ? -5.926 -13.523 -12.172 1 92.88 97 SER A CA 1
ATOM 782 C C . SER A 1 97 ? -6.305 -15 -12.125 1 92.88 97 SER A C 1
ATOM 784 O O . SER A 1 97 ? -5.445 -15.875 -12.273 1 92.88 97 SER A O 1
ATOM 786 N N . ALA A 1 98 ? -7.605 -15.297 -11.977 1 91.94 98 ALA A N 1
ATOM 787 C CA . ALA A 1 98 ? -8.07 -16.672 -11.852 1 91.94 98 ALA A CA 1
ATOM 788 C C . ALA A 1 98 ? -8.367 -17.281 -13.219 1 91.94 98 ALA A C 1
ATOM 790 O O . ALA A 1 98 ? -8.539 -18.5 -13.344 1 91.94 98 ALA A O 1
ATOM 791 N N . ASN A 1 99 ? -8.445 -16.484 -14.227 1 95.06 99 ASN A N 1
ATOM 792 C CA . ASN A 1 99 ? -8.781 -16.953 -15.57 1 95.06 99 ASN A CA 1
ATOM 793 C C . ASN A 1 99 ? -7.621 -17.719 -16.188 1 95.06 99 ASN A C 1
ATOM 795 O O . ASN A 1 99 ? -6.695 -17.125 -16.75 1 95.06 99 ASN A O 1
ATOM 799 N N . MET A 1 100 ? -7.75 -19 -16.281 1 94.81 100 MET A N 1
ATOM 800 C CA . MET A 1 100 ? -6.68 -19.875 -16.719 1 94.81 100 MET A CA 1
ATOM 801 C C . MET A 1 100 ? -6.574 -19.906 -18.234 1 94.81 100 MET A C 1
ATOM 803 O O . MET A 1 100 ? -5.621 -20.453 -18.797 1 94.81 100 MET A O 1
ATOM 807 N N . GLU A 1 101 ? -7.527 -19.297 -18.891 1 97.06 101 GLU A N 1
ATOM 808 C CA . GLU A 1 101 ? -7.465 -19.203 -20.344 1 97.06 101 GLU A CA 1
ATOM 809 C C . GLU A 1 101 ? -6.465 -18.141 -20.781 1 97.06 101 GLU A C 1
ATOM 811 O O . GLU A 1 101 ? -6.086 -18.094 -21.953 1 97.06 101 GLU A O 1
ATOM 816 N N . LEU A 1 102 ? -6.055 -17.312 -19.844 1 95.88 102 LEU A N 1
ATOM 817 C CA . LEU A 1 102 ? -5.055 -16.281 -20.125 1 95.88 102 LEU A CA 1
ATOM 818 C C . LEU A 1 102 ? -3.646 -16.828 -19.891 1 95.88 102 LEU A C 1
ATOM 820 O O . LEU A 1 102 ? -3.42 -17.578 -18.953 1 95.88 102 LEU A O 1
ATOM 824 N N . SER A 1 103 ? -2.805 -16.344 -20.781 1 94.75 103 SER A N 1
ATOM 825 C CA . SER A 1 103 ? -1.385 -16.516 -20.484 1 94.75 103 SER A CA 1
ATOM 826 C C . SER A 1 103 ? -0.928 -15.57 -19.375 1 94.75 103 SER A C 1
ATOM 828 O O . SER A 1 103 ? -1.682 -14.695 -18.969 1 94.75 103 SER A O 1
ATOM 830 N N . VAL A 1 104 ? 0.292 -15.812 -18.859 1 91.38 104 VAL A N 1
ATOM 831 C CA . VAL A 1 104 ? 0.83 -14.883 -17.875 1 91.38 104 VAL A CA 1
ATOM 832 C C . VAL A 1 104 ? 0.913 -13.484 -18.469 1 91.38 104 VAL A C 1
ATOM 834 O O . VAL A 1 104 ? 0.544 -12.5 -17.828 1 91.38 104 VAL A O 1
ATOM 837 N N . 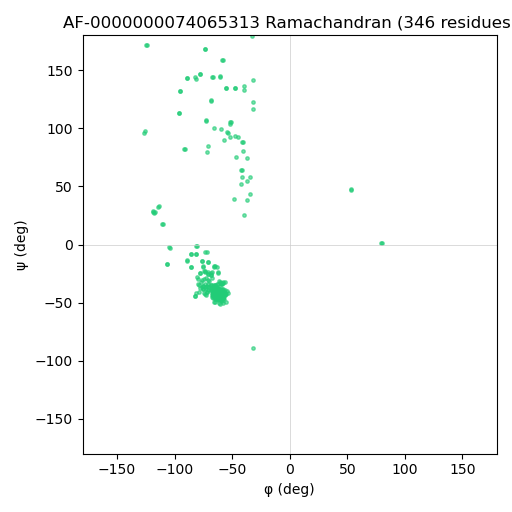GLU A 1 105 ? 1.321 -13.422 -19.703 1 91.56 105 GLU A N 1
ATOM 838 C CA . GLU A 1 105 ? 1.374 -12.141 -20.406 1 91.56 105 GLU A CA 1
ATOM 839 C C . GLU A 1 105 ? -0.023 -11.555 -20.594 1 91.56 105 GLU A C 1
ATOM 841 O O . GLU A 1 105 ? -0.235 -10.359 -20.391 1 91.56 105 GLU A O 1
ATOM 846 N N . GLY A 1 106 ? -0.91 -12.391 -21.031 1 93.62 106 GLY A N 1
ATOM 847 C CA . GLY A 1 106 ? -2.285 -11.945 -21.172 1 93.62 106 GLY A CA 1
ATOM 848 C C . GLY A 1 106 ? -2.896 -11.438 -19.891 1 93.62 106 GLY A C 1
ATOM 849 O O . GLY A 1 106 ? -3.609 -10.43 -19.875 1 93.62 106 GLY A O 1
ATOM 850 N N . MET A 1 107 ? -2.623 -12.117 -18.844 1 93.12 107 MET A N 1
ATOM 851 C CA . MET A 1 107 ? -3.084 -11.703 -17.531 1 93.12 107 MET A CA 1
ATOM 852 C C . MET A 1 107 ? -2.506 -10.344 -17.156 1 93.12 107 MET A C 1
ATOM 854 O O . MET A 1 107 ? -3.238 -9.453 -16.719 1 93.12 107 MET A O 1
ATOM 858 N N . SER A 1 108 ? -1.199 -10.188 -17.281 1 90.62 108 SER A N 1
ATOM 859 C CA . SER A 1 108 ? -0.526 -8.93 -16.969 1 90.62 108 SER A CA 1
ATOM 860 C C . SER A 1 108 ? -1.113 -7.777 -17.766 1 90.62 108 SER A C 1
ATOM 862 O O . SER A 1 108 ? -1.364 -6.699 -17.219 1 90.62 108 SER A O 1
ATOM 864 N N . ASN A 1 109 ? -1.354 -8.023 -19.016 1 93.25 109 ASN A N 1
ATOM 865 C CA . ASN A 1 109 ? -1.949 -7 -19.859 1 93.25 109 ASN A CA 1
ATOM 866 C C . ASN A 1 109 ? -3.361 -6.641 -19.406 1 93.25 109 ASN A C 1
ATOM 868 O O . ASN A 1 109 ? -3.736 -5.469 -19.406 1 93.25 109 ASN A O 1
ATOM 872 N N . SER A 1 110 ? -4.094 -7.648 -19.109 1 94.5 110 SER A N 1
ATOM 873 C CA . SER A 1 110 ? -5.461 -7.422 -18.656 1 94.5 110 SER A CA 1
ATOM 874 C C . SER A 1 110 ? -5.484 -6.625 -17.344 1 94.5 110 SER A C 1
ATOM 876 O O . SER A 1 110 ? -6.336 -5.754 -17.172 1 94.5 110 SER A O 1
ATOM 878 N N . ILE A 1 111 ? -4.574 -6.875 -16.453 1 92.56 111 ILE A N 1
ATOM 879 C CA . ILE A 1 111 ? -4.477 -6.152 -15.188 1 92.56 111 ILE A CA 1
ATOM 880 C C . ILE A 1 111 ? -4.082 -4.699 -15.453 1 92.56 111 ILE A C 1
ATOM 882 O O . ILE A 1 111 ? -4.633 -3.781 -14.844 1 92.56 111 ILE A O 1
ATOM 886 N N . GLU A 1 112 ? -3.186 -4.547 -16.344 1 92.12 112 GLU A N 1
ATOM 887 C CA . GLU A 1 112 ? -2.781 -3.193 -16.719 1 92.12 112 GLU A CA 1
ATOM 888 C C . GLU A 1 112 ? -3.957 -2.4 -17.281 1 92.12 112 GLU A C 1
ATOM 890 O O . GLU A 1 112 ? -4.156 -1.236 -16.938 1 92.12 112 GLU A O 1
ATOM 895 N N . GLU A 1 113 ? -4.688 -3.021 -18.156 1 94.44 113 GLU A N 1
ATOM 896 C CA . GLU A 1 113 ? -5.863 -2.375 -18.734 1 94.44 113 GLU A CA 1
ATOM 897 C C . GLU A 1 113 ? -6.887 -2.027 -17.656 1 94.44 113 GLU A C 1
ATOM 899 O O . GLU A 1 113 ? -7.477 -0.946 -17.672 1 94.44 113 GLU A O 1
ATOM 904 N N . LEU A 1 114 ? -7.113 -2.922 -16.75 1 95.12 114 LEU A N 1
ATOM 905 C CA . LEU A 1 114 ? -8.016 -2.67 -15.625 1 95.12 114 LEU A CA 1
ATOM 906 C C . LEU A 1 114 ? -7.551 -1.475 -14.805 1 95.12 114 LEU A C 1
ATOM 908 O O . LEU A 1 114 ? -8.352 -0.603 -14.461 1 95.12 114 LEU A O 1
ATOM 912 N N . ASN A 1 115 ? -6.258 -1.394 -14.5 1 91.69 115 ASN A N 1
ATOM 913 C CA . ASN A 1 115 ? -5.668 -0.293 -13.742 1 91.69 115 ASN A CA 1
ATOM 914 C C . ASN A 1 115 ? -5.906 1.05 -14.43 1 91.69 115 ASN A C 1
ATOM 916 O O . ASN A 1 115 ? -6.203 2.045 -13.766 1 91.69 115 ASN A O 1
ATOM 920 N N . LYS A 1 116 ? -5.82 1.033 -15.727 1 93.12 116 LYS A N 1
ATOM 921 C CA . LYS A 1 116 ? -5.969 2.262 -16.5 1 93.12 116 LYS A CA 1
ATOM 922 C C . LYS A 1 116 ? -7.43 2.693 -16.578 1 93.12 116 LYS A C 1
ATOM 924 O O . LYS A 1 116 ? -7.727 3.844 -16.906 1 93.12 116 LYS A O 1
ATOM 929 N N . SER A 1 117 ? -8.344 1.838 -16.328 1 94.5 117 SER A N 1
ATOM 930 C CA . SER A 1 117 ? -9.773 2.105 -16.484 1 94.5 117 SER A CA 1
ATOM 931 C C . SER A 1 117 ? -10.352 2.768 -15.242 1 94.5 117 SER A C 1
ATOM 933 O O . SER A 1 117 ? -11.523 3.164 -15.227 1 94.5 117 SER A O 1
ATOM 935 N N . VAL A 1 118 ? -9.609 2.869 -14.164 1 93.38 118 VAL A N 1
ATOM 936 C CA . VAL A 1 118 ? -10.109 3.422 -12.914 1 93.38 118 VAL A CA 1
ATOM 937 C C . VAL A 1 118 ? -9.219 4.574 -12.461 1 93.38 118 VAL A C 1
ATOM 939 O O . VAL A 1 118 ? -8.211 4.875 -13.102 1 93.38 118 VAL A O 1
ATOM 942 N N . ASN A 1 119 ? -9.703 5.262 -11.406 1 91.75 119 ASN A N 1
ATOM 943 C CA . ASN A 1 119 ? -8.859 6.281 -10.781 1 91.75 119 ASN A CA 1
ATOM 944 C C . ASN A 1 119 ? -7.516 5.703 -10.344 1 91.75 119 ASN A C 1
ATOM 946 O O . ASN A 1 119 ? -7.461 4.629 -9.75 1 91.75 119 ASN A O 1
ATOM 950 N N . GLN A 1 120 ? -6.484 6.402 -10.641 1 89.38 120 GLN A N 1
ATOM 951 C CA . GLN A 1 120 ? -5.137 5.926 -10.352 1 89.38 120 GLN A CA 1
ATOM 952 C C . GLN A 1 120 ? -4.945 5.676 -8.859 1 89.38 120 GLN A C 1
ATOM 954 O O . GLN A 1 120 ? -4.25 4.738 -8.461 1 89.38 120 GLN A O 1
ATOM 959 N N . THR A 1 121 ? -5.496 6.52 -8.047 1 89 121 THR A N 1
ATOM 960 C CA . THR A 1 121 ? -5.391 6.363 -6.605 1 89 121 THR A CA 1
ATOM 961 C C . THR A 1 121 ? -6.008 5.039 -6.156 1 89 121 THR A C 1
ATOM 963 O O . THR A 1 121 ? -5.465 4.359 -5.285 1 89 121 THR A O 1
ATOM 966 N N . LEU A 1 122 ? -7.074 4.707 -6.758 1 92.56 122 LEU A N 1
ATOM 967 C CA . LEU A 1 122 ? -7.734 3.439 -6.461 1 92.56 122 LEU A CA 1
ATOM 968 C C . LEU A 1 122 ? -6.859 2.26 -6.871 1 92.56 122 LEU A C 1
ATOM 970 O O . LEU A 1 122 ? -6.66 1.328 -6.086 1 92.56 122 LEU A O 1
ATOM 974 N N . ALA A 1 123 ? -6.355 2.283 -8.086 1 91.56 123 ALA A N 1
ATOM 975 C CA . ALA A 1 123 ? -5.512 1.207 -8.602 1 91.56 123 ALA A CA 1
ATOM 976 C C . ALA A 1 123 ? -4.273 1.021 -7.73 1 91.56 123 ALA A C 1
ATOM 978 O O . ALA A 1 123 ? -3.914 -0.107 -7.383 1 91.56 123 ALA A O 1
ATOM 979 N N . ASP A 1 124 ? -3.676 2.104 -7.352 1 88.25 124 ASP A N 1
ATOM 980 C CA . ASP A 1 124 ? -2.477 2.066 -6.52 1 88.25 124 ASP A CA 1
ATOM 981 C C . ASP A 1 124 ? -2.781 1.479 -5.141 1 88.25 124 ASP A C 1
ATOM 983 O O . ASP A 1 124 ? -2 0.687 -4.613 1 88.25 124 ASP A O 1
ATOM 987 N N . ALA A 1 125 ? -3.889 1.918 -4.598 1 89.44 125 ALA A N 1
ATOM 988 C CA . ALA A 1 125 ? -4.285 1.405 -3.289 1 89.44 125 ALA A CA 1
ATOM 989 C C . ALA A 1 125 ? -4.527 -0.101 -3.34 1 89.44 125 ALA A C 1
ATOM 991 O O . ALA A 1 125 ? -4.094 -0.835 -2.449 1 89.44 125 ALA A O 1
ATOM 992 N N . ALA A 1 126 ? -5.215 -0.557 -4.336 1 91.56 126 ALA A N 1
ATOM 993 C CA . ALA A 1 126 ? -5.484 -1.983 -4.496 1 91.56 126 ALA A CA 1
ATOM 994 C C . ALA A 1 126 ? -4.188 -2.777 -4.617 1 91.56 126 ALA A C 1
ATOM 996 O O . ALA A 1 126 ? -4.02 -3.811 -3.967 1 91.56 126 ALA A O 1
ATOM 997 N N . CYS A 1 127 ? -3.311 -2.301 -5.469 1 90.19 127 CYS A N 1
ATOM 998 C CA . CYS A 1 127 ? -2.025 -2.961 -5.668 1 90.19 127 CYS A CA 1
ATOM 999 C C . CYS A 1 127 ? -1.218 -2.984 -4.375 1 90.19 127 CYS A C 1
ATOM 1001 O O . CYS A 1 127 ? -0.521 -3.959 -4.09 1 90.19 127 CYS A O 1
ATOM 1003 N N . CYS A 1 128 ? -1.314 -1.92 -3.67 1 88 128 CYS A N 1
ATOM 1004 C CA . CYS A 1 128 ? -0.639 -1.86 -2.377 1 88 128 CYS A CA 1
ATOM 1005 C C . CYS A 1 128 ? -1.166 -2.938 -1.437 1 88 128 CYS A C 1
ATOM 1007 O O . CYS A 1 128 ? -0.386 -3.635 -0.785 1 88 128 CYS A O 1
ATOM 1009 N N . ILE A 1 129 ? -2.432 -3.105 -1.371 1 90.38 129 ILE A N 1
ATOM 1010 C CA . ILE A 1 129 ? -3.051 -4.105 -0.509 1 90.38 129 ILE A CA 1
ATOM 1011 C C . ILE A 1 129 ? -2.596 -5.504 -0.93 1 90.38 129 ILE A C 1
ATOM 1013 O O . ILE A 1 129 ? -2.156 -6.297 -0.095 1 90.38 129 ILE A O 1
ATOM 1017 N N . VAL A 1 130 ? -2.652 -5.77 -2.221 1 90.25 130 VAL A N 1
ATOM 1018 C CA . VAL A 1 130 ? -2.277 -7.086 -2.729 1 90.25 130 VAL A CA 1
ATOM 1019 C C . VAL A 1 130 ? -0.812 -7.367 -2.408 1 90.25 130 VAL A C 1
ATOM 1021 O O . VAL A 1 130 ? -0.469 -8.453 -1.941 1 90.25 130 VAL A O 1
ATOM 1024 N N . SER A 1 131 ? -0.031 -6.398 -2.66 1 87.31 131 SER A N 1
ATOM 1025 C CA . SER A 1 131 ? 1.393 -6.555 -2.383 1 87.31 131 SER A CA 1
ATOM 1026 C C . SER A 1 131 ? 1.641 -6.816 -0.9 1 87.31 131 SER A C 1
ATOM 1028 O O . SER A 1 131 ? 2.461 -7.664 -0.542 1 87.31 131 SER A O 1
ATOM 1030 N N . THR A 1 132 ? 0.951 -6.078 -0.076 1 85.31 132 THR A N 1
ATOM 1031 C CA . THR A 1 132 ? 1.088 -6.234 1.368 1 85.31 132 THR A CA 1
ATOM 1032 C C . THR A 1 132 ? 0.685 -7.641 1.801 1 85.31 132 THR A C 1
ATOM 1034 O O . THR A 1 132 ? 1.393 -8.281 2.58 1 85.31 132 THR A O 1
ATOM 1037 N N . VAL A 1 133 ? -0.403 -8.125 1.292 1 89.06 133 VAL A N 1
ATOM 1038 C CA . VAL A 1 133 ? -0.92 -9.438 1.669 1 89.06 133 VAL A CA 1
ATOM 1039 C C . VAL A 1 133 ? 0.011 -10.531 1.148 1 89.06 133 VAL A C 1
ATOM 1041 O O . VAL A 1 133 ? 0.279 -11.508 1.846 1 89.06 133 VAL A O 1
ATOM 1044 N N . ARG A 1 134 ? 0.538 -10.359 -0.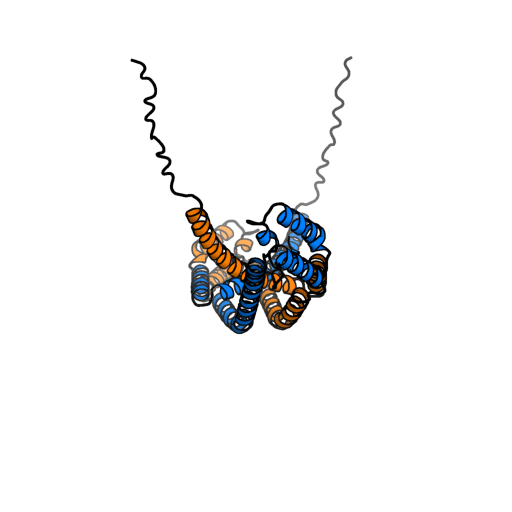067 1 86.5 134 ARG A N 1
ATOM 1045 C CA . ARG A 1 134 ? 1.432 -11.344 -0.669 1 86.5 134 ARG A CA 1
ATOM 1046 C C . ARG A 1 134 ? 2.74 -11.445 0.107 1 86.5 134 ARG A C 1
ATOM 1048 O O . ARG A 1 134 ? 3.268 -12.539 0.307 1 86.5 134 ARG A O 1
ATOM 1055 N N . MET A 1 135 ? 3.258 -10.32 0.459 1 79.75 135 MET A N 1
ATOM 1056 C CA . MET A 1 135 ? 4.516 -10.289 1.202 1 79.75 135 MET A CA 1
ATOM 1057 C C . MET A 1 135 ? 4.383 -11.039 2.521 1 79.75 135 MET A C 1
ATOM 1059 O O . MET A 1 135 ? 5.316 -11.727 2.945 1 79.75 135 MET A O 1
ATOM 1063 N N . ASN A 1 136 ? 3.303 -10.977 3.051 1 73.81 136 ASN A N 1
ATOM 1064 C CA . ASN A 1 136 ? 3.082 -11.641 4.332 1 73.81 136 ASN A CA 1
ATOM 1065 C C . ASN A 1 136 ? 2.885 -13.141 4.164 1 73.81 136 ASN A C 1
ATOM 1067 O O . ASN A 1 136 ? 3.121 -13.914 5.098 1 73.81 136 ASN A O 1
ATOM 1071 N N . VAL A 1 137 ? 2.439 -13.562 2.979 1 74.69 137 VAL A N 1
ATOM 1072 C CA . VAL A 1 137 ? 2.273 -14.984 2.682 1 74.69 137 VAL A CA 1
ATOM 1073 C C . VAL A 1 137 ? 3.611 -15.586 2.26 1 74.69 137 VAL A C 1
ATOM 1075 O O . VAL A 1 137 ? 3.961 -16.688 2.676 1 74.69 137 VAL A O 1
ATOM 1078 N N . ASP A 1 138 ? 4.391 -14.859 1.369 1 64.25 138 ASP A N 1
ATOM 1079 C CA . ASP A 1 138 ? 5.684 -15.344 0.898 1 64.25 138 ASP A CA 1
ATOM 1080 C C . ASP A 1 138 ? 6.688 -15.43 2.043 1 64.25 138 ASP A C 1
ATOM 1082 O O . ASP A 1 138 ? 7.504 -16.344 2.098 1 64.25 138 ASP A O 1
ATOM 1086 N N . SER A 1 139 ? 6.676 -14.406 2.836 1 58.09 139 SER A N 1
ATOM 1087 C CA . SER A 1 139 ? 7.562 -14.461 3.992 1 58.09 139 SER A CA 1
ATOM 1088 C C . SER A 1 139 ? 7.258 -15.672 4.867 1 58.09 139 SER A C 1
ATOM 1090 O O . SER A 1 139 ? 8.172 -16.312 5.383 1 58.09 139 SER A O 1
ATOM 1092 N N . TYR A 1 140 ? 6.051 -15.938 4.848 1 48.78 140 TYR A N 1
ATOM 1093 C CA . TYR A 1 140 ? 5.68 -17.141 5.578 1 48.78 140 TYR A CA 1
ATOM 1094 C C . TYR A 1 140 ? 6.148 -18.391 4.844 1 48.78 140 TYR A C 1
ATOM 1096 O O . TYR A 1 140 ? 6.551 -19.375 5.473 1 48.78 140 TYR A O 1
ATOM 1104 N N . SER A 1 141 ? 6.07 -18.266 3.539 1 49.22 141 SER A N 1
ATOM 1105 C CA . SER A 1 141 ? 6.496 -19.422 2.75 1 49.22 141 SER A CA 1
ATOM 1106 C C . SER A 1 141 ? 8.016 -19.562 2.75 1 49.22 141 SER A C 1
ATOM 1108 O O . SER A 1 141 ? 8.539 -20.672 2.717 1 49.22 141 SER A O 1
ATOM 1110 N N . HIS A 1 142 ? 8.672 -18.438 2.615 1 47.16 142 HIS A N 1
ATOM 1111 C CA . HIS A 1 142 ? 10.125 -18.547 2.709 1 47.16 142 HIS A CA 1
ATOM 1112 C C . HIS A 1 142 ? 10.547 -19.172 4.039 1 47.16 142 HIS A C 1
ATOM 1114 O O . HIS A 1 142 ? 11.484 -19.969 4.09 1 47.16 142 HIS A O 1
ATOM 1120 N N . ASP A 1 143 ? 9.922 -18.688 4.992 1 42.09 143 ASP A N 1
ATOM 1121 C CA . ASP A 1 143 ? 10.25 -19.297 6.277 1 42.09 143 ASP A CA 1
ATOM 1122 C C . ASP A 1 143 ? 9.938 -20.797 6.266 1 42.09 143 ASP A C 1
ATOM 1124 O O . ASP A 1 143 ? 10.68 -21.594 6.836 1 42.09 143 ASP A O 1
ATOM 1128 N N . MET A 1 144 ? 8.953 -21.125 5.559 1 38.03 144 MET A N 1
ATOM 1129 C CA . MET A 1 144 ? 8.648 -22.547 5.492 1 38.03 144 MET A CA 1
ATOM 1130 C C . MET A 1 144 ? 9.641 -23.266 4.59 1 38.03 144 MET A C 1
ATOM 1132 O O . MET A 1 144 ? 9.961 -24.438 4.828 1 38.03 144 MET A O 1
ATOM 1136 N N . ASN A 1 145 ? 10.016 -22.609 3.521 1 37.88 145 ASN A N 1
ATOM 1137 C CA . ASN A 1 145 ? 10.984 -23.266 2.646 1 37.88 145 ASN A CA 1
ATOM 1138 C C . ASN A 1 145 ? 12.367 -23.328 3.293 1 37.88 145 ASN A C 1
ATOM 1140 O O . ASN A 1 145 ? 13.109 -24.297 3.076 1 37.88 145 ASN A O 1
ATOM 1144 N N . GLU A 1 146 ? 12.742 -22.344 3.934 1 38.94 146 GLU A N 1
ATOM 1145 C CA . GLU A 1 146 ? 14.023 -22.484 4.625 1 38.94 146 GLU A CA 1
ATOM 1146 C C . GLU A 1 146 ? 13.992 -23.656 5.602 1 38.94 146 GLU A C 1
ATOM 1148 O O . GLU A 1 146 ? 14.992 -24.359 5.766 1 38.94 146 GLU A O 1
ATOM 1153 N N . TYR A 1 147 ? 12.906 -23.859 6.098 1 34.81 147 TYR A N 1
ATOM 1154 C CA . TYR A 1 147 ? 12.828 -25 6.988 1 34.81 147 TYR A CA 1
ATOM 1155 C C . TYR A 1 147 ? 12.836 -26.312 6.195 1 34.81 147 TYR A C 1
ATOM 1157 O O . TYR A 1 147 ? 13.383 -27.312 6.656 1 34.81 147 TYR A O 1
ATOM 1165 N N . PHE A 1 148 ? 12.352 -26.297 5.055 1 34.91 148 PHE A N 1
ATOM 1166 C CA . PHE A 1 148 ? 12.383 -27.531 4.273 1 34.91 148 PHE A CA 1
ATOM 1167 C C . PHE A 1 148 ? 13.766 -27.75 3.666 1 34.91 148 PHE A C 1
ATOM 1169 O O . PHE A 1 148 ? 14.234 -28.891 3.57 1 34.91 148 PHE A O 1
ATOM 1176 N N . TYR A 1 149 ? 14.383 -26.688 3.307 1 34.06 149 TYR A N 1
ATOM 1177 C CA . TYR A 1 149 ? 15.719 -26.891 2.75 1 34.06 149 TYR A CA 1
ATOM 1178 C C . TYR A 1 149 ? 16.719 -27.281 3.838 1 34.06 149 TYR A C 1
ATOM 1180 O O . TYR A 1 149 ? 17.625 -28.062 3.596 1 34.06 149 TYR A O 1
ATOM 1188 N N . ASP A 1 150 ? 16.562 -26.75 4.895 1 34.03 150 ASP A N 1
ATOM 1189 C CA . ASP A 1 150 ? 17.516 -27.172 5.918 1 34.03 150 ASP A CA 1
ATOM 1190 C C . ASP A 1 150 ? 17.344 -28.656 6.246 1 34.03 150 ASP A C 1
ATOM 1192 O O . ASP A 1 150 ? 18.328 -29.375 6.453 1 34.03 150 ASP A O 1
ATOM 1196 N N . ASP A 1 151 ? 16.094 -29.078 6.234 1 32.38 151 ASP A N 1
ATOM 1197 C CA . ASP A 1 151 ? 15.953 -30.484 6.609 1 32.38 151 ASP A CA 1
ATOM 1198 C C . ASP A 1 151 ? 16.359 -31.391 5.453 1 32.38 151 ASP A C 1
ATOM 1200 O O . ASP A 1 151 ? 16.844 -32.5 5.68 1 32.38 151 ASP A O 1
ATOM 1204 N N . PHE A 1 152 ? 16.125 -30.953 4.199 1 33.41 152 PHE A N 1
ATOM 1205 C CA . PHE A 1 152 ? 16.516 -31.828 3.102 1 33.41 152 PHE A CA 1
ATOM 1206 C C . PHE A 1 152 ? 18.031 -31.797 2.895 1 33.41 152 PHE A C 1
ATOM 1208 O O . PHE A 1 152 ? 18.641 -32.812 2.539 1 33.41 152 PHE A O 1
ATOM 1215 N N . ALA A 1 153 ? 18.625 -30.641 3.072 1 33.72 153 ALA A N 1
ATOM 1216 C CA . ALA A 1 153 ? 20.094 -30.625 3.025 1 33.72 153 ALA A CA 1
ATOM 1217 C C . ALA A 1 153 ? 20.672 -31.484 4.145 1 33.72 153 ALA A C 1
ATOM 1219 O O . ALA A 1 153 ? 21.75 -32.094 3.984 1 33.72 153 ALA A O 1
ATOM 1220 N N . GLN A 1 154 ? 19.984 -31.484 5.246 1 31.83 154 GLN A N 1
ATOM 1221 C CA . GLN A 1 154 ? 20.562 -32.281 6.32 1 31.83 154 GLN A CA 1
ATOM 1222 C C . GLN A 1 154 ? 20.438 -33.781 6.016 1 31.83 154 GLN A C 1
ATOM 1224 O O . GLN A 1 154 ? 21.25 -34.594 6.484 1 31.83 154 GLN A O 1
ATOM 1229 N N . THR A 1 155 ? 19.391 -34.156 5.293 1 30.7 155 THR A N 1
ATOM 1230 C CA . THR A 1 155 ? 19.266 -35.594 5.16 1 30.7 155 THR A CA 1
ATOM 1231 C C . THR A 1 155 ? 20.219 -36.125 4.086 1 30.7 155 THR A C 1
ATOM 1233 O O . THR A 1 155 ? 20.484 -37.312 4.02 1 30.7 155 THR A O 1
ATOM 1236 N N . SER A 1 156 ? 20.547 -35.344 3.068 1 30.02 156 SER A N 1
ATOM 1237 C CA . SER A 1 156 ? 21.375 -36 2.078 1 30.02 156 SER A CA 1
ATOM 1238 C C . SER A 1 156 ? 22.828 -36.062 2.539 1 30.02 156 SER A C 1
ATOM 1240 O O . SER A 1 156 ? 23.688 -36.656 1.862 1 30.02 156 SER A O 1
ATOM 1242 N N . TYR A 1 157 ? 23.328 -34.906 3.174 1 25.92 157 TYR A N 1
ATOM 1243 C CA . TYR A 1 157 ? 24.734 -35.062 3.537 1 25.92 157 TYR A CA 1
ATOM 1244 C C . TYR A 1 157 ? 24.922 -36.031 4.691 1 25.92 157 TYR A C 1
ATOM 1246 O O . TYR A 1 157 ? 24.391 -35.812 5.781 1 25.92 157 TYR A O 1
ATOM 1254 N N . GLY A 1 158 ? 25 -37.344 4.441 1 25.05 158 GLY A N 1
ATOM 1255 C CA . GLY A 1 158 ? 25.594 -38.312 5.352 1 25.05 158 GLY A CA 1
ATOM 1256 C C . GLY A 1 158 ? 26.75 -37.75 6.16 1 25.05 158 GLY A C 1
ATOM 1257 O O . GLY A 1 158 ? 27.234 -36.656 5.852 1 25.05 158 GLY A O 1
ATOM 1258 N N . GLY A 1 159 ? 27.531 -38.531 7.184 1 24.55 159 GLY A N 1
ATOM 1259 C CA . GLY A 1 159 ? 28.359 -38.438 8.383 1 24.55 159 GLY A CA 1
ATOM 1260 C C . GLY A 1 159 ? 29.703 -37.781 8.133 1 24.55 159 GLY A C 1
ATOM 1261 O O . GLY A 1 159 ? 30.5 -37.656 9.055 1 24.55 159 GLY A O 1
ATOM 1262 N N . TYR A 1 160 ? 30.422 -37.781 6.938 1 25 160 TYR A N 1
ATOM 1263 C CA . TYR A 1 160 ? 31.812 -37.75 7.367 1 25 160 TYR A CA 1
ATOM 1264 C C . TYR A 1 160 ? 32.125 -36.438 8.062 1 25 160 TYR A C 1
ATOM 1266 O O . TYR A 1 160 ? 31.828 -35.344 7.551 1 25 160 TYR A O 1
ATOM 1274 N N . PRO A 1 161 ? 32.156 -36.375 9.461 1 27.08 161 PRO A N 1
ATOM 1275 C CA . PRO A 1 161 ? 32.625 -35.312 10.352 1 27.08 161 PRO A CA 1
ATOM 1276 C C . PRO A 1 161 ? 33.938 -34.688 9.852 1 27.08 161 PRO A C 1
ATOM 1278 O O . PRO A 1 161 ? 34.938 -35.375 9.719 1 27.08 161 PRO A O 1
ATOM 1281 N N . TYR A 1 162 ? 34.031 -34.125 8.617 1 23.06 162 TYR A N 1
ATOM 1282 C CA . TYR A 1 162 ? 35.375 -33.594 8.32 1 23.06 162 TYR A CA 1
ATOM 1283 C C . TYR A 1 162 ? 35.906 -32.75 9.484 1 23.06 162 TYR A C 1
ATOM 1285 O O . TYR A 1 162 ? 35.219 -31.828 9.953 1 23.06 162 TYR A O 1
ATOM 1293 N N . SER A 1 163 ? 36.688 -33.438 10.414 1 21.61 163 SER A N 1
ATOM 1294 C CA . SER A 1 163 ? 37.594 -32.969 11.453 1 21.61 163 SER A CA 1
ATOM 1295 C C . SER A 1 163 ? 38.469 -31.812 10.945 1 21.61 163 SER A C 1
ATOM 1297 O O . SER A 1 163 ? 39.25 -31.984 10.016 1 21.61 163 SER A O 1
ATOM 1299 N N . LEU A 1 164 ? 37.875 -30.656 10.594 1 21.98 164 LEU A N 1
ATOM 1300 C CA . LEU A 1 164 ? 38.781 -29.516 10.391 1 21.98 164 LEU A CA 1
ATOM 1301 C C . LEU A 1 164 ? 39.875 -29.484 11.445 1 21.98 164 LEU A C 1
ATOM 1303 O O . LEU A 1 164 ? 39.594 -29.453 12.641 1 21.98 164 LEU A O 1
ATOM 1307 N N . TYR A 1 165 ? 40.969 -30.188 11.141 1 20.58 165 TYR A N 1
ATOM 1308 C CA . TYR A 1 165 ? 42.281 -30.203 11.781 1 20.58 165 TYR A CA 1
ATOM 1309 C C . TYR A 1 165 ? 42.75 -28.797 12.07 1 20.58 165 TYR A C 1
ATOM 1311 O O . TYR A 1 165 ? 42.688 -27.906 11.211 1 20.58 165 TYR A O 1
ATOM 1319 N N . HIS A 1 166 ? 42.469 -28.266 13.305 1 23.25 166 HIS A N 1
ATOM 1320 C CA . HIS A 1 166 ? 43.156 -27.172 13.977 1 23.25 166 HIS A CA 1
ATOM 1321 C C . HIS A 1 166 ? 44.688 -27.281 13.82 1 23.25 166 HIS A C 1
ATOM 1323 O O . HIS A 1 166 ? 45.312 -28.094 14.492 1 23.25 166 HIS A O 1
ATOM 1329 N N . THR A 1 167 ? 45.25 -27.438 12.57 1 21.67 167 THR A N 1
ATOM 1330 C CA . THR A 1 167 ? 46.719 -27.453 12.578 1 21.67 167 THR A CA 1
ATOM 1331 C C . THR A 1 167 ? 47.281 -26.234 13.312 1 21.67 167 THR A C 1
ATOM 1333 O O . THR A 1 167 ? 46.844 -25.109 13.062 1 21.67 167 THR A O 1
ATOM 1336 N N . SER A 1 168 ? 47.75 -26.469 14.547 1 22.5 168 SER A N 1
ATOM 1337 C CA . SER A 1 168 ? 48.688 -25.859 15.492 1 22.5 168 SER A CA 1
ATOM 1338 C C . SER A 1 168 ? 50.031 -25.516 14.828 1 22.5 168 SER A C 1
ATOM 1340 O O . SER A 1 168 ? 50.781 -26.422 14.484 1 22.5 168 SER A O 1
ATOM 1342 N N . GLU A 1 169 ? 50.188 -25.016 13.578 1 21.73 169 GLU A N 1
ATOM 1343 C CA . GLU A 1 169 ? 51.594 -24.75 13.266 1 21.73 169 GLU A CA 1
ATOM 1344 C C . GLU A 1 169 ? 52.219 -23.859 14.32 1 21.73 169 GLU A C 1
ATOM 1346 O O . GLU A 1 169 ? 51.719 -22.766 14.594 1 21.73 169 GLU A O 1
ATOM 1351 N N . ARG A 1 170 ? 52.906 -24.531 15.297 1 22.7 170 ARG A N 1
ATOM 1352 C CA . ARG A 1 170 ? 54.125 -24.141 16.031 1 22.7 170 ARG A CA 1
ATOM 1353 C C . ARG A 1 170 ? 55.188 -23.609 15.07 1 22.7 170 ARG A C 1
ATOM 1355 O O . ARG A 1 170 ? 55.625 -24.312 14.164 1 22.7 170 ARG A O 1
ATOM 1362 N N . TRP A 1 171 ? 55.094 -22.328 14.508 1 22.98 171 TRP A N 1
ATOM 1363 C CA . TRP A 1 171 ? 56.375 -21.688 14.164 1 22.98 171 TRP A CA 1
ATOM 1364 C C . TRP A 1 171 ? 57.469 -22.109 15.125 1 22.98 171 TRP A C 1
ATOM 1366 O O . TRP A 1 171 ? 57.219 -22.234 16.328 1 22.98 171 TRP A O 1
ATOM 1376 N N . ARG A 1 172 ? 58.562 -22.844 14.57 1 27.53 172 ARG A N 1
ATOM 1377 C CA . ARG A 1 172 ? 59.938 -23.219 14.906 1 27.53 172 ARG A CA 1
ATOM 1378 C C . ARG A 1 172 ? 60.688 -22.078 15.57 1 27.53 172 ARG A C 1
ATOM 1380 O O . ARG A 1 172 ? 60.375 -20.906 15.328 1 27.53 172 ARG A O 1
ATOM 1387 N N . SER A 1 173 ? 61.469 -22.484 16.703 1 21.95 173 SER A N 1
ATOM 1388 C CA . SER A 1 173 ? 62.656 -22.047 17.422 1 21.95 173 SER A CA 1
ATOM 1389 C C . 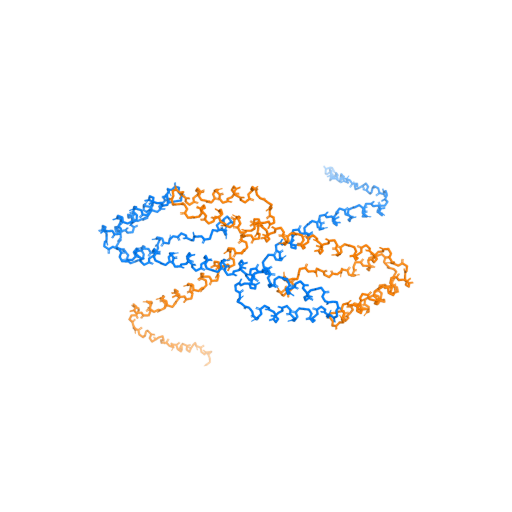SER A 1 173 ? 63.844 -21.828 16.469 1 21.95 173 SER A C 1
ATOM 1391 O O . SER A 1 173 ? 64.062 -22.609 15.539 1 21.95 173 SER A O 1
ATOM 1393 N N . LYS A 1 174 ? 64.375 -20.656 16.031 1 20.67 174 LYS A N 1
ATOM 1394 C CA . LYS A 1 174 ? 65.75 -20.219 16.297 1 20.67 174 LYS A CA 1
ATOM 1395 C C . LYS A 1 174 ? 66.188 -20.625 17.703 1 20.67 174 LYS A C 1
ATOM 1397 O O . LYS A 1 174 ? 65.625 -20.203 18.688 1 20.67 174 LYS A O 1
ATOM 1402 N N . ARG A 1 175 ? 66.5 -22.109 17.844 1 17.28 175 ARG A N 1
ATOM 1403 C CA . ARG A 1 175 ? 67.875 -22.578 17.578 1 17.28 175 ARG A CA 1
ATOM 1404 C C . ARG A 1 175 ? 68 -22.969 16.109 1 17.28 175 ARG A C 1
ATOM 1406 O O . ARG A 1 175 ? 67.125 -23.516 15.5 1 17.28 175 ARG A O 1
ATOM 1413 N N . PHE B 1 1 ? 8.102 -5.793 -13.969 1 32.19 1 PHE B N 1
ATOM 1414 C CA . PHE B 1 1 ? 8.227 -6.012 -12.539 1 32.19 1 PHE B CA 1
ATOM 1415 C C . PHE B 1 1 ? 7.051 -5.398 -11.789 1 32.19 1 PHE B C 1
ATOM 1417 O O . PHE B 1 1 ? 6.586 -5.957 -10.789 1 32.19 1 PHE B O 1
ATOM 1424 N N . GLN B 1 2 ? 6.52 -4.246 -12.312 1 40.19 2 GLN B N 1
ATOM 1425 C CA . GLN B 1 2 ? 5.562 -3.404 -11.602 1 40.19 2 GLN B CA 1
ATOM 1426 C C . GLN B 1 2 ? 4.191 -4.066 -11.539 1 40.19 2 GLN B C 1
ATOM 1428 O O . GLN B 1 2 ? 3.496 -3.973 -10.523 1 40.19 2 GLN B O 1
ATOM 1433 N N . THR B 1 3 ? 3.742 -4.68 -12.711 1 42.41 3 THR B N 1
ATOM 1434 C CA . THR B 1 3 ? 2.383 -5.172 -12.906 1 42.41 3 THR B CA 1
ATOM 1435 C C . THR B 1 3 ? 2.141 -6.422 -12.062 1 42.41 3 THR B C 1
ATOM 1437 O O . THR B 1 3 ? 1.014 -6.676 -11.625 1 42.41 3 THR B O 1
ATOM 1440 N N . GLN B 1 4 ? 3.213 -7.219 -11.922 1 52.72 4 GLN B N 1
ATOM 1441 C CA . GLN B 1 4 ? 3.07 -8.461 -11.164 1 52.72 4 GLN B CA 1
ATOM 1442 C C . GLN B 1 4 ? 2.717 -8.18 -9.703 1 52.72 4 GLN B C 1
ATOM 1444 O O . GLN B 1 4 ? 2.066 -8.992 -9.047 1 52.72 4 GLN B O 1
ATOM 1449 N N . CYS B 1 5 ? 3.012 -6.984 -9.414 1 58.97 5 CYS B N 1
ATOM 1450 C CA . CYS B 1 5 ? 2.883 -6.656 -7.996 1 58.97 5 CYS B CA 1
ATOM 1451 C C . CYS B 1 5 ? 1.416 -6.578 -7.586 1 58.97 5 CYS B C 1
ATOM 1453 O O . CYS B 1 5 ? 1.083 -6.781 -6.418 1 58.97 5 CYS B O 1
ATOM 1455 N N . CYS B 1 6 ? 0.528 -6.688 -8.609 1 78.94 6 CYS B N 1
ATOM 1456 C CA . CYS B 1 6 ? -0.872 -6.562 -8.219 1 78.94 6 CYS B CA 1
ATOM 1457 C C . CYS B 1 6 ? -1.646 -7.832 -8.547 1 78.94 6 CYS B C 1
ATOM 1459 O O . CYS B 1 6 ? -2.834 -7.773 -8.875 1 78.94 6 CYS B O 1
ATOM 1461 N N . ASN B 1 7 ? -0.896 -8.969 -8.539 1 83.62 7 ASN B N 1
ATOM 1462 C CA . ASN B 1 7 ? -1.564 -10.234 -8.82 1 83.62 7 ASN B CA 1
ATOM 1463 C C . ASN B 1 7 ? -1.948 -10.961 -7.531 1 83.62 7 ASN B C 1
ATOM 1465 O O . ASN B 1 7 ? -1.081 -11.469 -6.816 1 83.62 7 ASN B O 1
ATOM 1469 N N . PRO B 1 8 ? -3.223 -11.078 -7.285 1 87.88 8 PRO B N 1
ATOM 1470 C CA . PRO B 1 8 ? -3.641 -11.719 -6.035 1 87.88 8 PRO B CA 1
ATOM 1471 C C . PRO B 1 8 ? -3.617 -13.242 -6.113 1 87.88 8 PRO B C 1
ATOM 1473 O O . PRO B 1 8 ? -3.912 -13.922 -5.125 1 87.88 8 PRO B O 1
ATOM 1476 N N . ASN B 1 9 ? -3.266 -13.805 -7.258 1 86.69 9 ASN B N 1
ATOM 1477 C CA . ASN B 1 9 ? -3.195 -15.25 -7.469 1 86.69 9 ASN B CA 1
ATOM 1478 C C . ASN B 1 9 ? -1.835 -15.672 -8.016 1 86.69 9 ASN B C 1
ATOM 1480 O O . ASN B 1 9 ? -1.642 -15.719 -9.234 1 86.69 9 ASN B O 1
ATOM 1484 N N . PRO B 1 10 ? -1.04 -16.062 -7.152 1 84.25 10 PRO B N 1
ATOM 1485 C CA . PRO B 1 10 ? 0.294 -16.422 -7.637 1 84.25 10 PRO B CA 1
ATOM 1486 C C . PRO B 1 10 ? 0.28 -17.656 -8.539 1 84.25 10 PRO B C 1
ATOM 1488 O O . PRO B 1 10 ? -0.5 -18.578 -8.305 1 84.25 10 PRO B O 1
ATOM 1491 N N . ASN B 1 11 ? 1.086 -17.609 -9.461 1 86.44 11 ASN B N 1
ATOM 1492 C CA . ASN B 1 11 ? 1.243 -18.75 -10.352 1 86.44 11 ASN B CA 1
ATOM 1493 C C . ASN B 1 11 ? 2.084 -19.844 -9.711 1 86.44 11 ASN B C 1
ATOM 1495 O O . ASN B 1 11 ? 3.01 -19.562 -8.953 1 86.44 11 ASN B O 1
ATOM 1499 N N . PRO B 1 12 ? 1.706 -21.109 -10.094 1 92.12 12 PRO B N 1
ATOM 1500 C CA . PRO B 1 12 ? 2.557 -22.188 -9.586 1 92.12 12 PRO B CA 1
ATOM 1501 C C . PRO B 1 12 ? 4.004 -22.062 -10.055 1 92.12 12 PRO B C 1
ATOM 1503 O O . PRO B 1 12 ? 4.258 -21.672 -11.195 1 92.12 12 PRO B O 1
ATOM 1506 N N . GLU B 1 13 ? 4.887 -22.453 -9.18 1 89.88 13 GLU B N 1
ATOM 1507 C CA . GLU B 1 13 ? 6.309 -22.422 -9.508 1 89.88 13 GLU B CA 1
ATOM 1508 C C . GLU B 1 13 ? 6.762 -23.75 -10.094 1 89.88 13 GLU B C 1
ATOM 1510 O O . GLU B 1 13 ? 7.477 -24.516 -9.445 1 89.88 13 GLU B O 1
ATOM 1515 N N . TYR B 1 14 ? 6.535 -23.922 -11.312 1 94.69 14 TYR B N 1
ATOM 1516 C CA . TYR B 1 14 ? 6.816 -25.188 -11.969 1 94.69 14 TYR B CA 1
ATOM 1517 C C . TYR B 1 14 ? 8.32 -25.453 -12.023 1 94.69 14 TYR B C 1
ATOM 1519 O O . TYR B 1 14 ? 8.75 -26.609 -12.133 1 94.69 14 TYR B O 1
ATOM 1527 N N . SER B 1 15 ? 9.07 -24.406 -11.961 1 91.5 15 SER B N 1
ATOM 1528 C CA . SER B 1 15 ? 10.523 -24.547 -12.062 1 91.5 15 SER B CA 1
ATOM 1529 C C . SER B 1 15 ? 11.078 -25.375 -10.914 1 91.5 15 SER B C 1
ATOM 1531 O O . SER B 1 15 ? 12.148 -25.969 -11.039 1 91.5 15 SER B O 1
ATOM 1533 N N . THR B 1 16 ? 10.391 -25.422 -9.836 1 92.44 16 THR B N 1
ATOM 1534 C CA . THR B 1 16 ? 10.844 -26.188 -8.688 1 92.44 16 THR B CA 1
ATOM 1535 C C . THR B 1 16 ? 10.852 -27.688 -9 1 92.44 16 THR B C 1
ATOM 1537 O O . THR B 1 16 ? 11.531 -28.469 -8.328 1 92.44 16 THR B O 1
ATOM 1540 N N . LEU B 1 17 ? 10.148 -28.125 -10.008 1 95.69 17 LEU B N 1
ATOM 1541 C CA . LEU B 1 17 ? 10.07 -29.531 -10.398 1 95.69 17 LEU B CA 1
ATOM 1542 C C . LEU B 1 17 ? 11.383 -30 -11.016 1 95.69 17 LEU B C 1
ATOM 1544 O O . LEU B 1 17 ? 11.609 -31.203 -11.172 1 95.69 17 LEU B O 1
ATOM 1548 N N . LEU B 1 18 ? 12.164 -29.031 -11.359 1 93.25 18 LEU B N 1
ATOM 1549 C CA . LEU B 1 18 ? 13.445 -29.344 -11.969 1 93.25 18 LEU B CA 1
ATOM 1550 C C . LEU B 1 18 ? 14.406 -29.938 -10.945 1 93.25 18 LEU B C 1
ATOM 1552 O O . LEU B 1 18 ? 15.32 -30.688 -11.297 1 93.25 18 LEU B O 1
ATOM 1556 N N . TYR B 1 19 ? 14.109 -29.609 -9.742 1 90.62 19 TYR B N 1
ATOM 1557 C CA . TYR B 1 19 ? 14.992 -30.078 -8.68 1 90.62 19 TYR B CA 1
ATOM 1558 C C . TYR B 1 19 ? 14.891 -31.594 -8.516 1 90.62 19 TYR B C 1
ATOM 1560 O O . TYR B 1 19 ? 13.789 -32.125 -8.359 1 90.62 19 TYR B O 1
ATOM 1568 N N . GLY B 1 20 ? 16.047 -32.344 -8.625 1 89.75 20 GLY B N 1
ATOM 1569 C CA . GLY B 1 20 ? 16.109 -33.781 -8.414 1 89.75 20 GLY B CA 1
ATOM 1570 C C . GLY B 1 20 ? 15.633 -34.562 -9.617 1 89.75 20 GLY B C 1
ATOM 1571 O O . GLY B 1 20 ? 15.57 -35.812 -9.57 1 89.75 20 GLY B O 1
ATOM 1572 N N . ALA B 1 21 ? 15.258 -33.938 -10.672 1 93.06 21 ALA B N 1
ATOM 1573 C CA . ALA B 1 21 ? 14.773 -34.625 -11.859 1 93.06 21 ALA B CA 1
ATOM 1574 C C . ALA B 1 21 ? 15.93 -35.125 -12.727 1 93.06 21 ALA B C 1
ATOM 1576 O O . ALA B 1 21 ? 16.984 -34.5 -12.766 1 93.06 21 ALA B O 1
ATOM 1577 N N . PRO B 1 22 ? 15.734 -36.281 -13.336 1 95.25 22 PRO B N 1
ATOM 1578 C CA . PRO B 1 22 ? 16.75 -36.719 -14.281 1 95.25 22 PRO B CA 1
ATOM 1579 C C . PRO B 1 22 ? 16.984 -35.75 -15.422 1 95.25 22 PRO B C 1
ATOM 1581 O O . PRO B 1 22 ? 16.109 -34.906 -15.695 1 95.25 22 PRO B O 1
ATOM 1584 N N . ARG B 1 23 ? 18.109 -35.844 -16.047 1 96.06 23 ARG B N 1
ATOM 1585 C CA . ARG B 1 23 ? 18.531 -34.906 -17.078 1 96.06 23 ARG B CA 1
ATOM 1586 C C . ARG B 1 23 ? 17.5 -34.812 -18.188 1 96.06 23 ARG B C 1
ATOM 1588 O O . ARG B 1 23 ? 17.172 -33.719 -18.656 1 96.06 23 ARG B O 1
ATOM 1595 N N . ASP B 1 24 ? 17.078 -35.969 -18.688 1 96.5 24 ASP B N 1
ATOM 1596 C CA . ASP B 1 24 ? 16.109 -36 -19.766 1 96.5 24 ASP B CA 1
ATOM 1597 C C . ASP B 1 24 ? 14.805 -35.312 -19.359 1 96.5 24 ASP B C 1
ATOM 1599 O O . ASP B 1 24 ? 14.211 -34.562 -20.125 1 96.5 24 ASP B O 1
ATOM 1603 N N . ALA B 1 25 ? 14.383 -35.469 -18.156 1 97.06 25 ALA B N 1
ATOM 1604 C CA . ALA B 1 25 ? 13.188 -34.844 -17.609 1 97.06 25 ALA B CA 1
ATOM 1605 C C . ALA B 1 25 ? 13.359 -33.344 -17.516 1 97.06 25 ALA B C 1
ATOM 1607 O O . ALA B 1 25 ? 12.445 -32.594 -17.875 1 97.06 25 ALA B O 1
ATOM 1608 N N . ARG B 1 26 ? 14.516 -32.844 -17.047 1 97.44 26 ARG B N 1
ATOM 1609 C CA . ARG B 1 26 ? 14.789 -31.406 -16.938 1 97.44 26 ARG B CA 1
ATOM 1610 C C . ARG B 1 26 ? 14.734 -30.734 -18.297 1 97.44 26 ARG B C 1
ATOM 1612 O O . ARG B 1 26 ? 14.148 -29.656 -18.438 1 97.44 26 ARG B O 1
ATOM 1619 N N . ARG B 1 27 ? 15.305 -31.422 -19.281 1 96.94 27 ARG B N 1
ATOM 1620 C CA . ARG B 1 27 ? 15.297 -30.859 -20.625 1 96.94 27 ARG B CA 1
ATOM 1621 C C . ARG B 1 27 ? 13.875 -30.734 -21.156 1 96.94 27 ARG B C 1
ATOM 1623 O O . ARG B 1 27 ? 13.516 -29.703 -21.734 1 96.94 27 ARG B O 1
ATOM 1630 N N . ALA B 1 28 ? 13.125 -31.781 -20.984 1 96.88 28 ALA B N 1
ATOM 1631 C CA . ALA B 1 28 ? 11.742 -31.781 -21.453 1 96.88 28 ALA B CA 1
ATOM 1632 C C . ALA B 1 28 ? 10.93 -30.672 -20.781 1 96.88 28 ALA B C 1
ATOM 1634 O O . ALA B 1 28 ? 10.172 -29.969 -21.453 1 96.88 28 ALA B O 1
ATOM 1635 N N . LEU B 1 29 ? 11.078 -30.516 -19.469 1 97.25 29 LEU B N 1
ATOM 1636 C CA . LEU B 1 29 ? 10.328 -29.484 -18.75 1 97.25 29 LEU B CA 1
ATOM 1637 C C . LEU B 1 29 ? 10.766 -28.094 -19.156 1 97.25 29 LEU B C 1
ATOM 1639 O O . LEU B 1 29 ? 9.93 -27.203 -19.344 1 97.25 29 LEU B O 1
ATOM 1643 N N . ARG B 1 30 ? 12.031 -27.859 -19.266 1 96.38 30 ARG B N 1
ATOM 1644 C CA . ARG B 1 30 ? 12.547 -26.562 -19.703 1 96.38 30 ARG B CA 1
ATOM 1645 C C . ARG B 1 30 ? 11.969 -26.172 -21.047 1 96.38 30 ARG B C 1
ATOM 1647 O O . ARG B 1 30 ? 11.664 -25 -21.281 1 96.38 30 ARG B O 1
ATOM 1654 N N . ARG B 1 31 ? 11.836 -27.141 -21.938 1 95.31 31 ARG B N 1
ATOM 1655 C CA . ARG B 1 31 ? 11.234 -26.875 -23.234 1 95.31 31 ARG B CA 1
ATOM 1656 C C . ARG B 1 31 ? 9.789 -26.422 -23.094 1 95.31 31 ARG B C 1
ATOM 1658 O O . ARG B 1 31 ? 9.352 -25.5 -23.781 1 95.31 31 ARG B O 1
ATOM 1665 N N . THR B 1 32 ? 9.117 -27.078 -22.172 1 94.19 32 THR B N 1
ATOM 1666 C CA . THR B 1 32 ? 7.723 -26.734 -21.906 1 94.19 32 THR B CA 1
ATOM 1667 C C . THR B 1 32 ? 7.609 -25.328 -21.344 1 94.19 32 THR B C 1
ATOM 1669 O O . THR B 1 32 ? 6.711 -24.578 -21.719 1 94.19 32 THR B O 1
ATOM 1672 N N . LEU B 1 33 ? 8.586 -24.891 -20.484 1 95.12 33 LEU B N 1
ATOM 1673 C CA . LEU B 1 33 ? 8.516 -23.625 -19.75 1 95.12 33 LEU B CA 1
ATOM 1674 C C . LEU B 1 33 ? 9.047 -22.469 -20.578 1 95.12 33 LEU B C 1
ATOM 1676 O O . LEU B 1 33 ? 8.805 -21.297 -20.266 1 95.12 33 LEU B O 1
ATOM 1680 N N . ARG B 1 34 ? 9.828 -22.703 -21.609 1 91.62 34 ARG B N 1
ATOM 1681 C CA . ARG B 1 34 ? 10.469 -21.672 -22.438 1 91.62 34 ARG B CA 1
ATOM 1682 C C . ARG B 1 34 ? 9.438 -20.688 -22.984 1 91.62 34 ARG B C 1
ATOM 1684 O O . ARG B 1 34 ? 9.672 -19.484 -22.984 1 91.62 34 ARG B O 1
ATOM 1691 N N . ASN B 1 35 ? 8.281 -21.062 -23.406 1 85.56 35 ASN B N 1
ATOM 1692 C CA . ASN B 1 35 ? 7.27 -20.172 -23.938 1 85.56 35 ASN B CA 1
ATOM 1693 C C . ASN B 1 35 ? 6.027 -20.125 -23.047 1 85.56 35 ASN B C 1
ATOM 1695 O O . ASN B 1 35 ? 4.914 -19.938 -23.547 1 85.56 35 ASN B O 1
ATOM 1699 N N . SER B 1 36 ? 6.344 -20.281 -21.797 1 91 36 SER B N 1
ATOM 1700 C CA . SER B 1 36 ? 5.207 -20.422 -20.891 1 91 36 SER B CA 1
ATOM 1701 C C . SER B 1 36 ? 4.504 -19.078 -20.672 1 91 36 SER B C 1
ATOM 1703 O O . SER B 1 36 ? 3.309 -19.047 -20.375 1 91 36 SER B O 1
ATOM 1705 N N . ASN B 1 37 ? 5.18 -18 -20.891 1 90.19 37 ASN B N 1
ATOM 1706 C CA . ASN B 1 37 ? 4.605 -16.672 -20.625 1 90.19 37 ASN B CA 1
ATOM 1707 C C . ASN B 1 37 ? 3.52 -16.328 -21.641 1 90.19 37 ASN B C 1
ATOM 1709 O O . ASN B 1 37 ? 2.631 -15.523 -21.344 1 90.19 37 ASN B O 1
ATOM 1713 N N . SER B 1 38 ? 3.617 -16.938 -22.828 1 93.38 38 SER B N 1
ATOM 1714 C CA . SER B 1 38 ? 2.676 -16.609 -23.891 1 93.38 38 SER B CA 1
ATOM 1715 C C . SER B 1 38 ? 1.64 -17.719 -24.078 1 93.38 38 SER B C 1
ATOM 1717 O O . SER B 1 38 ? 0.716 -17.594 -24.875 1 93.38 38 SER B O 1
ATOM 1719 N N . MET B 1 39 ? 1.721 -18.797 -23.344 1 95.5 39 MET B N 1
ATOM 1720 C CA . MET B 1 39 ? 0.801 -19.922 -23.406 1 95.5 39 MET B CA 1
ATOM 1721 C C . MET B 1 39 ? -0.286 -19.797 -22.344 1 95.5 39 MET B C 1
ATOM 1723 O O . MET B 1 39 ? -0.006 -19.422 -21.203 1 95.5 39 MET B O 1
ATOM 1727 N N . PRO B 1 40 ? -1.546 -20.016 -22.859 1 96.5 40 PRO B N 1
ATOM 1728 C CA . PRO B 1 40 ? -2.574 -20.031 -21.812 1 96.5 40 PRO B CA 1
ATOM 1729 C C . PRO B 1 40 ? -2.197 -20.906 -20.625 1 96.5 40 PRO B C 1
ATOM 1731 O O . PRO B 1 40 ? -1.679 -22.016 -20.812 1 96.5 40 PRO B O 1
ATOM 1734 N N . ARG B 1 41 ? -2.402 -20.406 -19.453 1 95.81 41 ARG B N 1
ATOM 1735 C CA . ARG B 1 41 ? -1.96 -21.078 -18.234 1 95.81 41 ARG B CA 1
ATOM 1736 C C . ARG B 1 41 ? -2.621 -22.453 -18.094 1 95.81 41 ARG B C 1
ATOM 1738 O O . ARG B 1 41 ? -2.018 -23.375 -17.562 1 95.81 41 ARG B O 1
ATOM 1745 N N . LYS B 1 42 ? -3.836 -22.625 -18.562 1 96.62 42 LYS B N 1
ATOM 1746 C CA . LYS B 1 42 ? -4.508 -23.922 -18.562 1 96.62 42 LYS B CA 1
ATOM 1747 C C . LYS B 1 42 ? -3.734 -24.938 -19.391 1 96.62 42 LYS B C 1
ATOM 1749 O O . LYS B 1 42 ? -3.535 -26.078 -18.969 1 96.62 42 LYS B O 1
ATOM 1754 N N . GLN B 1 43 ? -3.299 -24.516 -20.594 1 97.06 43 GLN B N 1
ATOM 1755 C CA . GLN B 1 43 ? -2.525 -25.375 -21.469 1 97.06 43 GLN B CA 1
ATOM 1756 C C . GLN B 1 43 ? -1.175 -25.734 -20.859 1 97.06 43 GLN B C 1
ATOM 1758 O O . GLN B 1 43 ? -0.729 -26.875 -20.938 1 97.06 43 GLN B O 1
ATOM 1763 N N . LEU B 1 44 ? -0.553 -24.75 -20.266 1 97.12 44 LEU B N 1
ATOM 1764 C CA . LEU B 1 44 ? 0.714 -25 -19.594 1 97.12 44 LEU B CA 1
ATOM 1765 C C . LEU B 1 44 ? 0.546 -26.062 -18.5 1 97.12 44 LEU B C 1
ATOM 1767 O O . LEU B 1 44 ? 1.338 -27 -18.422 1 97.12 44 LEU B O 1
ATOM 1771 N N . LYS B 1 45 ? -0.436 -25.875 -17.703 1 97 45 LYS B N 1
ATOM 1772 C CA . LYS B 1 45 ? -0.703 -26.828 -16.625 1 97 45 LYS B CA 1
ATOM 1773 C C . LYS B 1 45 ? -0.881 -28.234 -17.188 1 97 45 LYS B C 1
ATOM 1775 O O . LYS B 1 45 ? -0.325 -29.188 -16.641 1 97 45 LYS B O 1
ATOM 1780 N N . GLU B 1 46 ? -1.58 -28.406 -18.281 1 97.25 46 GLU B N 1
ATOM 1781 C CA . GLU B 1 46 ? -1.808 -29.703 -18.906 1 97.25 46 GLU B CA 1
ATOM 1782 C C . GLU B 1 46 ? -0.495 -30.344 -19.359 1 97.25 46 GLU B C 1
ATOM 1784 O O . GLU B 1 46 ? -0.265 -31.531 -19.156 1 97.25 46 GLU B O 1
ATOM 1789 N N . ARG B 1 47 ? 0.288 -29.531 -19.984 1 97.5 47 ARG B N 1
ATOM 1790 C CA . ARG B 1 47 ? 1.573 -30.031 -20.469 1 97.5 47 ARG B CA 1
ATOM 1791 C C . ARG B 1 47 ? 2.465 -30.469 -19.312 1 97.5 47 ARG B C 1
ATOM 1793 O O . ARG B 1 47 ? 3.162 -31.484 -19.406 1 97.5 47 ARG B O 1
ATOM 1800 N N . VAL B 1 48 ? 2.422 -29.688 -18.234 1 97.81 48 VAL B N 1
ATOM 1801 C CA . VAL B 1 48 ? 3.234 -30.031 -17.078 1 97.81 48 VAL B CA 1
ATOM 1802 C C . VAL B 1 48 ? 2.699 -31.312 -16.438 1 97.81 48 VAL B C 1
ATOM 1804 O O . VAL B 1 48 ? 3.473 -32.156 -15.961 1 97.81 48 VAL B O 1
ATOM 1807 N N . GLU B 1 49 ? 1.39 -31.469 -16.422 1 98 49 GLU B N 1
ATOM 1808 C CA . GLU B 1 49 ? 0.778 -32.688 -15.898 1 98 49 GLU B CA 1
ATOM 1809 C C . GLU B 1 49 ? 1.199 -33.906 -16.719 1 98 49 GLU B C 1
ATOM 1811 O O . GLU B 1 49 ? 1.519 -34.969 -16.156 1 98 49 GLU B O 1
ATOM 1816 N N . GLN B 1 50 ? 1.311 -33.812 -18.062 1 98.19 50 GLN B N 1
ATOM 1817 C CA . GLN B 1 50 ? 1.783 -34.906 -18.938 1 98.19 50 GLN B CA 1
ATOM 1818 C C . GLN B 1 50 ? 3.238 -35.25 -18.641 1 98.19 50 GLN B C 1
ATOM 1820 O O . GLN B 1 50 ? 3.596 -36.438 -18.547 1 98.19 50 GLN B O 1
ATOM 1825 N N . TRP B 1 51 ? 3.967 -34.188 -18.516 1 97.94 51 TRP B N 1
ATOM 1826 C CA . TRP B 1 51 ? 5.367 -34.375 -18.141 1 97.94 51 TRP B CA 1
ATOM 1827 C C . TRP B 1 51 ? 5.496 -35.125 -16.828 1 97.94 51 TRP B C 1
ATOM 1829 O O . TRP B 1 51 ? 6.301 -36.062 -16.703 1 97.94 51 TRP B O 1
ATOM 1839 N N . ALA B 1 52 ? 4.707 -34.719 -15.836 1 98.06 52 ALA B N 1
ATOM 1840 C CA . ALA B 1 52 ? 4.789 -35.312 -14.508 1 98.06 52 ALA B CA 1
ATOM 1841 C C . ALA B 1 52 ? 4.426 -36.781 -14.539 1 98.06 52 ALA B C 1
ATOM 1843 O O . ALA B 1 52 ? 5.043 -37.594 -13.852 1 98.06 52 ALA B O 1
ATOM 1844 N N . VAL B 1 53 ? 3.412 -37.188 -15.352 1 97.88 53 VAL B N 1
ATOM 1845 C CA . VAL B 1 53 ? 3.014 -38.594 -15.5 1 97.88 53 VAL B CA 1
ATOM 1846 C C . VAL B 1 53 ? 4.137 -39.375 -16.172 1 97.88 53 VAL B C 1
ATOM 1848 O O . VAL B 1 53 ? 4.52 -40.438 -15.695 1 97.88 53 VAL B O 1
ATOM 1851 N N . HIS B 1 54 ? 4.77 -38.812 -17.188 1 97.69 54 HIS B N 1
ATOM 1852 C CA . HIS B 1 54 ? 5.793 -39.5 -17.984 1 97.69 54 HIS B CA 1
ATOM 1853 C C . HIS B 1 54 ? 7.039 -39.781 -17.141 1 97.69 54 HIS B C 1
ATOM 1855 O O . HIS B 1 54 ? 7.664 -40.812 -17.281 1 97.69 54 HIS B O 1
ATOM 1861 N N . TYR B 1 55 ? 7.301 -38.844 -16.266 1 97.31 55 TYR B N 1
ATOM 1862 C CA . TYR B 1 55 ? 8.57 -38.969 -15.547 1 97.31 55 TYR B CA 1
ATOM 1863 C C . TYR B 1 55 ? 8.336 -39.312 -14.078 1 97.31 55 TYR B C 1
ATOM 1865 O O . TYR B 1 55 ? 9.234 -39.156 -13.25 1 97.31 55 TYR B O 1
ATOM 1873 N N . ASN B 1 56 ? 7.164 -39.781 -13.734 1 95.81 56 ASN B N 1
ATOM 1874 C CA . ASN B 1 56 ? 6.801 -40.188 -12.383 1 95.81 56 ASN B CA 1
ATOM 1875 C C . ASN B 1 56 ? 7.078 -39.094 -11.367 1 95.81 56 ASN B C 1
ATOM 1877 O O . ASN B 1 56 ? 7.711 -39.344 -10.336 1 95.81 56 ASN B O 1
ATOM 1881 N N . LYS B 1 57 ? 6.621 -37.844 -11.719 1 97 57 LYS B N 1
ATOM 1882 C CA . LYS B 1 57 ? 6.793 -36.656 -10.852 1 97 57 LYS B CA 1
ATOM 1883 C C . LYS B 1 57 ? 5.445 -36.094 -10.43 1 97 57 LYS B C 1
ATOM 1885 O O . LYS B 1 57 ? 5.328 -34.906 -10.18 1 97 57 LYS B O 1
ATOM 1890 N N . THR B 1 58 ? 4.391 -36.938 -10.375 1 97.06 58 THR B N 1
ATOM 1891 C CA . THR B 1 58 ? 3.031 -36.5 -10.086 1 97.06 58 THR B CA 1
ATOM 1892 C C . THR B 1 58 ? 2.91 -36.031 -8.648 1 97.06 58 THR B C 1
ATOM 1894 O O . THR B 1 58 ? 2.201 -35.062 -8.375 1 97.06 58 THR B O 1
ATOM 1897 N N . GLU B 1 59 ? 3.629 -36.656 -7.742 1 96.25 59 GLU B N 1
ATOM 1898 C CA . GLU B 1 59 ? 3.582 -36.25 -6.344 1 96.25 59 GLU B CA 1
ATOM 1899 C C . GLU B 1 59 ? 4.191 -34.844 -6.164 1 96.25 59 GLU B C 1
ATOM 1901 O O . GLU B 1 59 ? 3.631 -34 -5.461 1 96.25 59 GLU B O 1
ATOM 1906 N N . GLN B 1 60 ? 5.312 -34.625 -6.828 1 96.06 60 GLN B N 1
ATOM 1907 C CA . GLN B 1 60 ? 5.973 -33.312 -6.75 1 96.06 60 GLN B CA 1
ATOM 1908 C C . GLN B 1 60 ? 5.113 -32.219 -7.371 1 96.06 60 GLN B C 1
ATOM 1910 O O . GLN B 1 60 ? 5.02 -31.125 -6.828 1 96.06 60 GLN B O 1
ATOM 1915 N N . LEU B 1 61 ? 4.469 -32.531 -8.469 1 97.5 61 LEU B N 1
ATOM 1916 C CA . LEU B 1 61 ? 3.59 -31.562 -9.109 1 97.5 61 LEU B CA 1
ATOM 1917 C C . LEU B 1 61 ? 2.408 -31.219 -8.203 1 97.5 61 LEU B C 1
ATOM 1919 O O . LEU B 1 61 ? 2.057 -30.047 -8.055 1 97.5 61 LEU B O 1
ATOM 1923 N N . THR B 1 62 ? 1.813 -32.219 -7.621 1 97.31 62 THR B N 1
ATOM 1924 C CA . THR B 1 62 ? 0.69 -32.031 -6.715 1 97.31 62 THR B CA 1
ATOM 1925 C C . THR B 1 62 ? 1.093 -31.109 -5.559 1 97.31 62 THR B C 1
ATOM 1927 O O . THR B 1 62 ? 0.333 -30.219 -5.164 1 97.31 62 THR B O 1
ATOM 1930 N N . ALA B 1 63 ? 2.311 -31.328 -5.051 1 95.69 63 ALA B N 1
ATOM 1931 C CA . ALA B 1 63 ? 2.811 -30.484 -3.965 1 95.69 63 ALA B CA 1
ATOM 1932 C C . ALA B 1 63 ? 2.932 -29.031 -4.41 1 95.69 63 ALA B C 1
ATOM 1934 O O . ALA B 1 63 ? 2.557 -28.125 -3.674 1 95.69 63 ALA B O 1
ATOM 1935 N N . VAL B 1 64 ? 3.43 -28.797 -5.605 1 94.5 64 VAL B N 1
ATOM 1936 C CA . VAL B 1 64 ? 3.59 -27.469 -6.156 1 94.5 64 VAL B CA 1
ATOM 1937 C C . VAL B 1 64 ? 2.223 -26.812 -6.32 1 94.5 64 VAL B C 1
ATOM 1939 O O . VAL B 1 64 ? 2.037 -25.641 -5.953 1 94.5 64 VAL B O 1
ATOM 1942 N N . LEU B 1 65 ? 1.294 -27.531 -6.867 1 95.94 65 LEU B N 1
ATOM 1943 C CA . LEU B 1 65 ? -0.043 -26.984 -7.109 1 95.94 65 LEU B CA 1
ATOM 1944 C C . LEU B 1 65 ? -0.757 -26.703 -5.797 1 95.94 65 LEU B C 1
ATOM 1946 O O . LEU B 1 65 ? -1.428 -25.672 -5.664 1 95.94 65 LEU B O 1
ATOM 1950 N N . ASN B 1 66 ? -0.622 -27.609 -4.84 1 94.75 66 ASN B N 1
ATOM 1951 C CA . ASN B 1 66 ? -1.241 -27.406 -3.535 1 94.75 66 ASN B CA 1
ATOM 1952 C C . ASN B 1 66 ? -0.666 -26.188 -2.828 1 94.75 66 ASN B C 1
ATOM 1954 O O . ASN B 1 66 ? -1.4 -25.422 -2.191 1 94.75 66 ASN B O 1
ATOM 1958 N N . LYS B 1 67 ? 0.638 -26.016 -2.963 1 91.5 67 LYS B N 1
ATOM 1959 C CA . LYS B 1 67 ? 1.273 -24.844 -2.363 1 91.5 67 LYS B CA 1
ATOM 1960 C C . LYS B 1 67 ? 0.721 -23.562 -2.957 1 91.5 67 LYS B C 1
ATOM 1962 O O . LYS B 1 67 ? 0.415 -22.609 -2.229 1 91.5 67 LYS B O 1
ATOM 1967 N N . SER B 1 68 ? 0.608 -23.578 -4.223 1 91.12 68 SER B N 1
ATOM 1968 C CA . SER B 1 68 ? 0.083 -22.406 -4.914 1 91.12 68 SER B CA 1
ATOM 1969 C C . SER B 1 68 ? -1.367 -22.141 -4.523 1 91.12 68 SER B C 1
ATOM 1971 O O . SER B 1 68 ? -1.753 -20.984 -4.297 1 91.12 68 SER B O 1
ATOM 1973 N N . ALA B 1 69 ? -2.141 -23.172 -4.477 1 92.25 69 ALA B N 1
ATOM 1974 C CA . ALA B 1 69 ? -3.547 -23.047 -4.102 1 92.25 69 ALA B CA 1
ATOM 1975 C C . ALA B 1 69 ? -3.688 -22.531 -2.67 1 92.25 69 ALA B C 1
ATOM 1977 O O . ALA B 1 69 ? -4.535 -21.688 -2.385 1 92.25 69 ALA B O 1
ATOM 1978 N N . ALA B 1 70 ? -2.877 -23.016 -1.808 1 92.12 70 ALA B N 1
ATOM 1979 C CA . ALA B 1 70 ? -2.906 -22.594 -0.411 1 92.12 70 ALA B CA 1
ATOM 1980 C C . ALA B 1 70 ? -2.531 -21.125 -0.278 1 92.12 70 ALA B C 1
ATOM 1982 O O . ALA B 1 70 ? -3.154 -20.375 0.488 1 92.12 70 ALA B O 1
ATOM 1983 N N . ALA B 1 71 ? -1.51 -20.75 -0.996 1 89.5 71 ALA B N 1
ATOM 1984 C CA . ALA B 1 71 ? -1.101 -19.359 -0.991 1 89.5 71 ALA B CA 1
ATOM 1985 C C . ALA B 1 71 ? -2.232 -18.453 -1.474 1 89.5 71 ALA B C 1
ATOM 1987 O O . ALA B 1 71 ? -2.521 -17.422 -0.855 1 89.5 71 ALA B O 1
ATOM 1988 N N . SER B 1 72 ? -2.869 -18.828 -2.537 1 90.62 72 SER B N 1
ATOM 1989 C CA . SER B 1 72 ? -3.984 -18.078 -3.092 1 90.62 72 SER B CA 1
ATOM 1990 C C . SER B 1 72 ? -5.125 -17.953 -2.088 1 90.62 72 SER B C 1
ATOM 1992 O O . SER B 1 72 ? -5.715 -16.875 -1.938 1 90.62 72 SER B O 1
ATOM 1994 N N . GLN B 1 73 ? -5.453 -19.047 -1.444 1 92.5 73 GLN B N 1
ATOM 1995 C CA . GLN B 1 73 ? -6.523 -19.047 -0.455 1 92.5 73 GLN B CA 1
ATOM 1996 C C . GLN B 1 73 ? -6.195 -18.125 0.713 1 92.5 73 GLN B C 1
ATOM 1998 O O . GLN B 1 73 ? -7.059 -17.375 1.186 1 92.5 73 GLN B O 1
ATOM 2003 N N . THR B 1 74 ? -4.977 -18.188 1.135 1 92.44 74 THR B N 1
ATOM 2004 C CA . THR B 1 74 ? -4.539 -17.328 2.234 1 92.44 74 THR B CA 1
ATOM 2005 C C . THR B 1 74 ? -4.625 -15.859 1.843 1 92.44 74 THR B C 1
ATOM 2007 O O . THR B 1 74 ? -5.094 -15.031 2.625 1 92.44 74 THR B O 1
ATOM 2010 N N . ILE B 1 75 ? -4.211 -15.57 0.678 1 90.94 75 ILE B N 1
ATOM 2011 C CA . ILE B 1 75 ? -4.258 -14.203 0.171 1 90.94 75 ILE B CA 1
ATOM 2012 C C . ILE B 1 75 ? -5.703 -13.719 0.123 1 90.94 75 ILE B C 1
ATOM 2014 O O . ILE B 1 75 ? -6.016 -12.625 0.602 1 90.94 75 ILE B O 1
ATOM 2018 N N . GLN B 1 76 ? -6.578 -14.539 -0.372 1 91.38 76 GLN B N 1
ATOM 2019 C CA . GLN B 1 76 ? -7.984 -14.164 -0.467 1 91.38 76 GLN B CA 1
ATOM 2020 C C . GLN B 1 76 ? -8.602 -13.977 0.917 1 91.38 76 GLN B C 1
ATOM 2022 O O . GLN B 1 76 ? -9.367 -13.039 1.138 1 91.38 76 GLN B O 1
ATOM 2027 N N . LYS B 1 77 ? -8.297 -14.828 1.779 1 93.12 77 LYS B N 1
ATOM 2028 C CA . LYS B 1 77 ? -8.789 -14.711 3.148 1 93.12 77 LYS B CA 1
ATOM 2029 C C . LYS B 1 77 ? -8.328 -13.398 3.787 1 93.12 77 LYS B C 1
ATOM 2031 O O . LYS B 1 77 ? -9.117 -12.719 4.449 1 93.12 77 LYS B O 1
ATOM 2036 N N . ASN B 1 78 ? -7.062 -13.094 3.609 1 92.31 78 ASN B N 1
ATOM 2037 C CA . ASN B 1 78 ? -6.512 -11.867 4.164 1 92.31 78 ASN B CA 1
ATOM 2038 C C . ASN B 1 78 ? -7.16 -10.633 3.539 1 92.31 78 ASN B C 1
ATOM 2040 O O . ASN B 1 78 ? -7.445 -9.656 4.234 1 92.31 78 ASN B O 1
ATOM 2044 N N . ILE B 1 79 ? -7.383 -10.703 2.25 1 91.44 79 ILE B N 1
ATOM 2045 C CA . ILE B 1 79 ? -8.039 -9.594 1.567 1 91.44 79 ILE B CA 1
ATOM 2046 C C . ILE B 1 79 ? -9.445 -9.398 2.129 1 91.44 79 ILE B C 1
ATOM 2048 O O . ILE B 1 79 ? -9.859 -8.273 2.41 1 91.44 79 ILE B O 1
ATOM 2052 N N . HIS B 1 80 ? -10.148 -10.461 2.303 1 92.25 80 HIS B N 1
ATOM 2053 C CA . HIS B 1 80 ? -11.492 -10.398 2.863 1 92.25 80 HIS B CA 1
ATOM 2054 C C . HIS B 1 80 ? -11.477 -9.805 4.27 1 92.25 80 HIS B C 1
ATOM 2056 O O . HIS B 1 80 ? -12.305 -8.945 4.598 1 92.25 80 HIS B O 1
ATOM 2062 N N . MET B 1 81 ? -10.555 -10.266 5.055 1 93.62 81 MET B N 1
ATOM 2063 C CA . MET B 1 81 ? -10.414 -9.734 6.406 1 93.62 81 MET B CA 1
ATOM 2064 C C . MET B 1 81 ? -10.164 -8.234 6.379 1 93.62 81 MET B C 1
ATOM 2066 O O . MET B 1 81 ? -10.773 -7.48 7.145 1 93.62 81 MET B O 1
ATOM 2070 N N . ILE B 1 82 ? -9.297 -7.797 5.527 1 92 82 ILE B N 1
ATOM 2071 C CA . ILE B 1 82 ? -8.977 -6.379 5.395 1 92 82 ILE B CA 1
ATOM 2072 C C . ILE B 1 82 ? -10.234 -5.598 5.035 1 92 82 ILE B C 1
ATOM 2074 O O . ILE B 1 82 ? -10.523 -4.559 5.641 1 92 82 ILE B O 1
ATOM 2078 N N . PHE B 1 83 ? -11.031 -6.09 4.145 1 92.12 83 PHE B N 1
ATOM 2079 C CA . PHE B 1 83 ? -12.242 -5.395 3.705 1 92.12 83 PHE B CA 1
ATOM 2080 C C . PHE B 1 83 ? -13.234 -5.266 4.852 1 92.12 83 PHE B C 1
ATOM 2082 O O . PHE B 1 83 ? -13.922 -4.246 4.969 1 92.12 83 PHE B O 1
ATOM 2089 N N . GLU B 1 84 ? -13.258 -6.191 5.629 1 92.69 84 GLU B N 1
ATOM 2090 C CA . GLU B 1 84 ? -14.211 -6.199 6.73 1 92.69 84 GLU B CA 1
ATOM 2091 C C . GLU B 1 84 ? -13.789 -5.242 7.836 1 92.69 84 GLU B C 1
ATOM 2093 O O . GLU B 1 84 ? -14.625 -4.555 8.43 1 92.69 84 GLU B O 1
ATOM 2098 N N . GLN B 1 85 ? -12.516 -5.117 8.086 1 94.56 85 GLN B N 1
ATOM 2099 C CA . GLN B 1 85 ? -12.047 -4.449 9.297 1 94.56 85 GLN B CA 1
ATOM 2100 C C . GLN B 1 85 ? -11.477 -3.068 8.977 1 94.56 85 GLN B C 1
ATOM 2102 O O . GLN B 1 85 ? -11.32 -2.236 9.875 1 94.56 85 GLN B O 1
ATOM 2107 N N . LEU B 1 86 ? -11.203 -2.889 7.734 1 93.19 86 LEU B N 1
ATOM 2108 C CA . LEU B 1 86 ? -10.484 -1.686 7.32 1 93.19 86 LEU B CA 1
ATOM 2109 C C . LEU B 1 86 ? -11.289 -0.434 7.648 1 93.19 86 LEU B C 1
ATOM 2111 O O . LEU B 1 86 ? -10.742 0.547 8.156 1 93.19 86 LEU B O 1
ATOM 2115 N N . PRO B 1 87 ? -12.609 -0.389 7.328 1 91.88 87 PRO B N 1
ATOM 2116 C CA . PRO B 1 87 ? -13.359 0.836 7.605 1 91.88 87 PRO B CA 1
ATOM 2117 C C . PRO B 1 87 ? -13.305 1.245 9.078 1 91.88 87 PRO B C 1
ATOM 2119 O O . PRO B 1 87 ? -13.086 2.418 9.383 1 91.88 87 PRO B O 1
ATOM 2122 N N . GLU B 1 88 ? -13.445 0.328 9.984 1 94.44 88 GLU B N 1
ATOM 2123 C CA . GLU B 1 88 ? -13.391 0.641 11.406 1 94.44 88 GLU B CA 1
ATOM 2124 C C . GLU B 1 88 ? -11.984 1.09 11.812 1 94.44 88 GLU B C 1
ATOM 2126 O O . GLU B 1 88 ? -11.836 2.039 12.586 1 94.44 88 GLU B O 1
ATOM 2131 N N . PHE B 1 89 ? -11.016 0.409 11.383 1 95.38 89 PHE B N 1
ATOM 2132 C CA . PHE B 1 89 ? -9.633 0.762 11.695 1 95.38 89 PHE B CA 1
ATOM 2133 C C . PHE B 1 89 ? -9.312 2.17 11.203 1 95.38 89 PHE B C 1
ATOM 2135 O O . PHE B 1 89 ? -8.734 2.971 11.945 1 95.38 89 PHE B O 1
ATOM 2142 N N . MET B 1 90 ? -9.719 2.457 10.008 1 92.69 90 MET B N 1
ATOM 2143 C CA . MET B 1 90 ? -9.461 3.768 9.422 1 92.69 90 MET B CA 1
ATOM 2144 C C . MET B 1 90 ? -10.188 4.863 10.195 1 92.69 90 MET B C 1
ATOM 2146 O O . MET B 1 90 ? -9.672 5.977 10.328 1 92.69 90 MET B O 1
ATOM 2150 N N . ALA B 1 91 ? -11.383 4.578 10.625 1 93.25 91 ALA B N 1
ATOM 2151 C CA . ALA B 1 91 ? -12.117 5.547 11.43 1 93.25 91 ALA B CA 1
ATOM 2152 C C . ALA B 1 91 ? -11.367 5.871 12.719 1 93.25 91 ALA B C 1
ATOM 2154 O O . ALA B 1 91 ? -11.273 7.035 13.117 1 93.25 91 ALA B O 1
ATOM 2155 N N . LYS B 1 92 ? -10.797 4.871 13.352 1 95.06 92 LYS B N 1
ATOM 2156 C CA . LYS B 1 92 ? -10.016 5.074 14.57 1 95.06 92 LYS B CA 1
ATOM 2157 C C . LYS B 1 92 ? -8.742 5.859 14.273 1 95.06 92 LYS B C 1
ATOM 2159 O O . LYS B 1 92 ? -8.367 6.75 15.039 1 95.06 92 LYS B O 1
ATOM 2164 N N . LEU B 1 93 ? -8.109 5.496 13.172 1 93.44 93 LEU B N 1
ATOM 2165 C CA . LEU B 1 93 ? -6.906 6.203 12.75 1 93.44 93 LEU B CA 1
ATOM 2166 C C . LEU B 1 93 ? -7.195 7.684 12.523 1 93.44 93 LEU B C 1
ATOM 2168 O O . LEU B 1 93 ? -6.449 8.547 12.992 1 93.44 93 LEU B O 1
ATOM 2172 N N . THR B 1 94 ? -8.289 7.934 11.891 1 91.88 94 THR B N 1
ATOM 2173 C CA . THR B 1 94 ? -8.695 9.305 11.594 1 91.88 94 THR B CA 1
ATOM 2174 C C . THR B 1 94 ? -9.016 10.055 12.883 1 91.88 94 THR B C 1
ATOM 2176 O O . THR B 1 94 ? -8.656 11.227 13.023 1 91.88 94 THR B O 1
ATOM 2179 N N . ALA B 1 95 ? -9.609 9.438 13.805 1 94.38 95 ALA B N 1
ATOM 2180 C CA . ALA B 1 95 ? -9.961 10.055 15.078 1 94.38 95 ALA B CA 1
ATOM 2181 C C 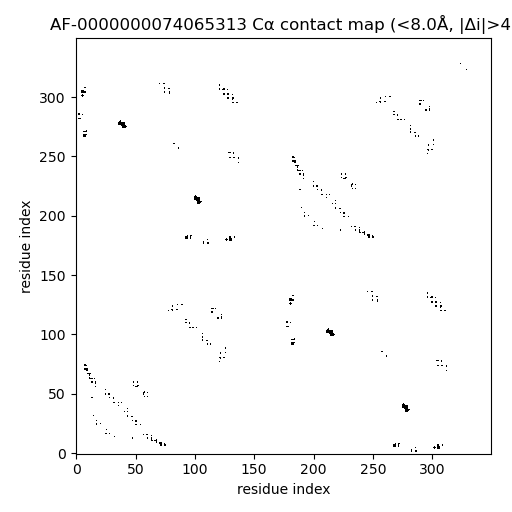. ALA B 1 95 ? -8.711 10.445 15.859 1 94.38 95 ALA B C 1
ATOM 2183 O O . ALA B 1 95 ? -8.641 11.539 16.438 1 94.38 95 ALA B O 1
ATOM 2184 N N . ILE B 1 96 ? -7.738 9.562 15.875 1 95.12 96 ILE B N 1
ATOM 2185 C CA . ILE B 1 96 ? -6.48 9.844 16.562 1 95.12 96 ILE B CA 1
ATOM 2186 C C . ILE B 1 96 ? -5.785 11.031 15.906 1 95.12 96 ILE B C 1
ATOM 2188 O O . ILE B 1 96 ? -5.348 11.961 16.594 1 95.12 96 ILE B O 1
ATOM 2192 N N . SER B 1 97 ? -5.742 11 14.594 1 92.88 97 SER B N 1
ATOM 2193 C CA . SER B 1 97 ? -5.035 12.023 13.836 1 92.88 97 SER B CA 1
ATOM 2194 C C . SER B 1 97 ? -5.734 13.375 13.945 1 92.88 97 SER B C 1
ATOM 2196 O O . SER B 1 97 ? -5.086 14.422 13.867 1 92.88 97 SER B O 1
ATOM 2198 N N . ALA B 1 98 ? -7.047 13.367 14.188 1 92 98 ALA B N 1
ATOM 2199 C CA . ALA B 1 98 ? -7.828 14.602 14.242 1 92 98 ALA B CA 1
ATOM 2200 C C . ALA B 1 98 ? -7.852 15.172 15.656 1 92 98 ALA B C 1
ATOM 2202 O O . ALA B 1 98 ? -8.25 16.328 15.859 1 92 98 ALA B O 1
ATOM 2203 N N . ASN B 1 99 ? -7.449 14.406 16.625 1 95.12 99 ASN B N 1
ATOM 2204 C CA . ASN B 1 99 ? -7.48 14.844 18.016 1 95.12 99 ASN B CA 1
ATOM 2205 C C . ASN B 1 99 ? -6.395 15.875 18.312 1 95.12 99 ASN B C 1
ATOM 2207 O O . ASN B 1 99 ? -5.238 15.523 18.531 1 95.12 99 ASN B O 1
ATOM 2211 N N . MET B 1 100 ? -6.77 17.094 18.469 1 94.88 100 MET B N 1
ATOM 2212 C CA . MET B 1 100 ? -5.84 18.203 18.609 1 94.88 100 MET B CA 1
ATOM 2213 C C . MET B 1 100 ? -5.312 18.312 20.031 1 94.88 100 MET B C 1
ATOM 2215 O O . MET B 1 100 ? -4.395 19.078 20.297 1 94.88 100 MET B O 1
ATOM 2219 N N . GLU B 1 101 ? -5.891 17.531 20.891 1 97.06 101 GLU B N 1
ATOM 2220 C CA . GLU B 1 101 ? -5.395 17.516 22.266 1 97.06 101 GLU B CA 1
ATOM 2221 C C . GLU B 1 101 ? -4.098 16.719 22.375 1 97.06 101 GLU B C 1
ATOM 2223 O O . GLU B 1 101 ? -3.398 16.797 23.391 1 97.06 101 GLU B O 1
ATOM 2228 N N . LEU B 1 102 ? -3.801 15.953 21.328 1 95.94 102 LEU B N 1
ATOM 2229 C CA . LEU B 1 102 ? -2.557 15.195 21.281 1 95.94 102 LEU B CA 1
ATOM 2230 C C . LEU B 1 102 ? -1.436 16.016 20.656 1 95.94 102 LEU B C 1
ATOM 2232 O O . LEU B 1 102 ? -1.667 16.766 19.719 1 95.94 102 LEU B O 1
ATOM 2236 N N . SER B 1 103 ? -0.277 15.781 21.25 1 94.81 103 SER B N 1
ATOM 2237 C CA . SER B 1 103 ? 0.919 16.25 20.562 1 94.81 103 SER B CA 1
ATOM 2238 C C . SER B 1 103 ? 1.235 15.391 19.359 1 94.81 103 SER B C 1
ATOM 2240 O O . SER B 1 103 ? 0.613 14.344 19.156 1 94.81 103 SER B O 1
ATOM 2242 N N . VAL B 1 104 ? 2.168 15.867 18.5 1 91.5 104 VAL B N 1
ATOM 2243 C CA . VAL B 1 104 ? 2.588 15.047 17.375 1 91.5 104 VAL B CA 1
ATOM 2244 C C . VAL B 1 104 ? 3.154 13.719 17.891 1 91.5 104 VAL B C 1
ATOM 2246 O O . VAL B 1 104 ? 2.842 12.656 17.344 1 91.5 104 VAL B O 1
ATOM 2249 N N . GLU B 1 105 ? 3.91 13.797 18.922 1 91.69 105 GLU B N 1
ATOM 2250 C CA . GLU B 1 105 ? 4.449 12.586 19.547 1 91.69 105 GLU B CA 1
ATOM 2251 C C . GLU B 1 105 ? 3.334 11.711 20.109 1 91.69 105 GLU B C 1
ATOM 2253 O O . GLU B 1 105 ? 3.344 10.492 19.938 1 91.69 105 GLU B O 1
ATOM 2258 N N . GLY B 1 106 ? 2.439 12.336 20.797 1 93.81 106 GLY B N 1
ATOM 2259 C CA . GLY B 1 106 ? 1.306 11.594 21.328 1 93.81 106 GLY B CA 1
ATOM 2260 C C . GLY B 1 106 ? 0.478 10.914 20.25 1 93.81 106 GLY B C 1
ATOM 2261 O O . GLY B 1 106 ? 0.035 9.781 20.422 1 93.81 106 GLY B O 1
ATOM 2262 N N . MET B 1 107 ? 0.277 11.609 19.219 1 93.38 107 MET B N 1
ATOM 2263 C CA . MET B 1 107 ? -0.442 11.062 18.062 1 93.38 107 MET B CA 1
ATOM 2264 C C . MET B 1 107 ? 0.293 9.852 17.5 1 93.38 107 MET B C 1
ATOM 2266 O O . MET B 1 107 ? -0.313 8.805 17.266 1 93.38 107 MET B O 1
ATOM 2270 N N . SER B 1 108 ? 1.578 9.992 17.234 1 90.81 108 SER B N 1
ATOM 2271 C CA . SER B 1 108 ? 2.396 8.914 16.703 1 90.81 108 SER B CA 1
ATOM 2272 C C . SER B 1 108 ? 2.338 7.68 17.609 1 90.81 108 SER B C 1
ATOM 2274 O O . SER B 1 108 ? 2.189 6.559 17.125 1 90.81 108 SER B O 1
ATOM 2276 N N . ASN B 1 109 ? 2.408 7.914 18.875 1 93.44 109 ASN B N 1
ATOM 2277 C CA . ASN B 1 109 ? 2.328 6.816 19.828 1 93.44 109 ASN B CA 1
ATOM 2278 C C . ASN B 1 109 ? 0.963 6.137 19.781 1 93.44 109 ASN B C 1
ATOM 2280 O O . ASN B 1 109 ? 0.875 4.91 19.844 1 93.44 109 ASN B O 1
ATOM 2284 N N . SER B 1 110 ? -0.031 6.945 19.734 1 94.62 110 SER B N 1
ATOM 2285 C CA . SER B 1 110 ? -1.384 6.398 19.688 1 94.62 110 SER B CA 1
ATOM 2286 C C . SER B 1 110 ? -1.602 5.574 18.422 1 94.62 110 SER B C 1
ATOM 2288 O O . SER B 1 110 ? -2.254 4.531 18.469 1 94.62 110 SER B O 1
ATOM 2290 N N . ILE B 1 111 ? -1.064 5.996 17.312 1 92.62 111 ILE B N 1
ATOM 2291 C CA . ILE B 1 111 ? -1.172 5.27 16.047 1 92.62 111 ILE B CA 1
ATOM 2292 C C . ILE B 1 111 ? -0.409 3.949 16.156 1 92.62 111 ILE B C 1
ATOM 2294 O O . ILE B 1 111 ? -0.89 2.912 15.688 1 92.62 111 ILE B O 1
ATOM 2298 N N . GLU B 1 112 ? 0.719 4.039 16.75 1 92.12 112 GLU B N 1
ATOM 2299 C CA . GLU B 1 112 ? 1.504 2.826 16.938 1 92.12 112 GLU B CA 1
ATOM 2300 C C . GLU B 1 112 ? 0.749 1.812 17.797 1 92.12 112 GLU B C 1
ATOM 2302 O O . GLU B 1 112 ? 0.729 0.621 17.484 1 92.12 112 GLU B O 1
ATOM 2307 N N . GLU B 1 113 ? 0.184 2.281 18.859 1 94.44 113 GLU B N 1
ATOM 2308 C CA . GLU B 1 113 ? -0.601 1.41 19.734 1 94.44 113 GLU B CA 1
ATOM 2309 C C . GLU B 1 113 ? -1.782 0.801 18.984 1 94.44 113 GLU B C 1
ATOM 2311 O O . GLU B 1 113 ? -2.084 -0.383 19.141 1 94.44 113 GLU B O 1
ATOM 2316 N N . LEU B 1 114 ? -2.461 1.592 18.203 1 95.19 114 LEU B N 1
ATOM 2317 C CA . LEU B 1 114 ? -3.564 1.099 17.391 1 95.19 114 LEU B CA 1
ATOM 2318 C C . LEU B 1 114 ? -3.09 0.01 16.422 1 95.19 114 LEU B C 1
ATOM 2320 O O . LEU B 1 114 ? -3.736 -1.031 16.297 1 95.19 114 LEU B O 1
ATOM 2324 N N . ASN B 1 115 ? -1.952 0.203 15.758 1 91.69 115 ASN B N 1
ATOM 2325 C CA . ASN B 1 115 ? -1.37 -0.763 14.828 1 91.69 115 ASN B CA 1
ATOM 2326 C C . ASN B 1 115 ? -1.095 -2.1 15.516 1 91.69 115 ASN B C 1
ATOM 2328 O O . ASN B 1 115 ? -1.332 -3.16 14.938 1 91.69 115 ASN B O 1
ATOM 2332 N N . LYS B 1 116 ? -0.65 -2.014 16.75 1 93.25 116 LYS B N 1
ATOM 2333 C CA . LYS B 1 116 ? -0.288 -3.215 17.5 1 93.25 116 LYS B CA 1
ATOM 2334 C C . LYS B 1 116 ? -1.53 -3.963 17.969 1 93.25 116 LYS B C 1
ATOM 2336 O O . LYS B 1 116 ? -1.452 -5.137 18.328 1 93.25 116 LYS B O 1
ATOM 2341 N N . SER B 1 117 ? -2.645 -3.352 18.016 1 94.75 117 SER B N 1
ATOM 2342 C CA . SER B 1 117 ? -3.865 -3.932 18.578 1 94.75 117 SER B CA 1
ATOM 2343 C C . SER B 1 117 ? -4.609 -4.754 17.531 1 94.75 117 SER B C 1
ATOM 2345 O O . SER B 1 117 ? -5.605 -5.414 17.844 1 94.75 117 SER B O 1
ATOM 2347 N N . VAL B 1 118 ? -4.195 -4.711 16.281 1 93.44 118 VAL B N 1
ATOM 2348 C CA . VAL B 1 118 ? -4.895 -5.41 15.211 1 93.44 118 VAL B CA 1
ATOM 2349 C C . VAL B 1 118 ? -3.926 -6.344 14.492 1 93.44 118 VAL B C 1
ATOM 2351 O O . VAL B 1 118 ? -2.734 -6.379 14.805 1 93.44 118 VAL B O 1
ATOM 2354 N N . ASN B 1 119 ? -4.523 -7.172 13.594 1 91.94 119 ASN B N 1
ATOM 2355 C CA . ASN B 1 119 ? -3.686 -7.988 12.727 1 91.94 119 ASN B CA 1
ATOM 2356 C C . ASN B 1 119 ? -2.697 -7.137 11.938 1 91.94 119 ASN B C 1
ATOM 2358 O O . ASN B 1 119 ? -3.068 -6.098 11.383 1 91.94 119 ASN B O 1
ATOM 2362 N N . GLN B 1 120 ? -1.495 -7.57 11.891 1 89.25 120 GLN B N 1
ATOM 2363 C CA . GLN B 1 120 ? -0.435 -6.801 11.242 1 89.25 120 GLN B CA 1
ATOM 2364 C C . GLN B 1 120 ? -0.743 -6.574 9.766 1 89.25 120 GLN B C 1
ATOM 2366 O O . GLN B 1 120 ? -0.423 -5.516 9.219 1 89.25 120 GLN B O 1
ATOM 2371 N N . THR B 1 121 ? -1.285 -7.535 9.117 1 89.25 121 THR B N 1
ATOM 2372 C CA . THR B 1 121 ? -1.64 -7.418 7.711 1 89.25 121 THR B CA 1
ATOM 2373 C C . THR B 1 121 ? -2.643 -6.285 7.5 1 89.25 121 THR B C 1
ATOM 2375 O O . THR B 1 121 ? -2.545 -5.535 6.523 1 89.25 121 THR B O 1
ATOM 2378 N N . LEU B 1 122 ? -3.543 -6.184 8.414 1 92.56 122 LEU B N 1
ATOM 2379 C CA . LEU B 1 122 ? -4.531 -5.113 8.359 1 92.56 122 LEU B CA 1
ATOM 2380 C C . LEU B 1 122 ? -3.865 -3.752 8.539 1 92.56 122 LEU B C 1
ATOM 2382 O O . LEU B 1 122 ? -4.117 -2.824 7.766 1 92.56 122 LEU B O 1
ATOM 2386 N N . ALA B 1 123 ? -3.051 -3.613 9.539 1 91.75 123 ALA B N 1
ATOM 2387 C CA . ALA B 1 123 ? -2.361 -2.357 9.828 1 91.75 123 ALA B CA 1
ATOM 2388 C C . ALA B 1 123 ? -1.5 -1.922 8.648 1 91.75 123 ALA B C 1
ATOM 2390 O O . ALA B 1 123 ? -1.52 -0.753 8.25 1 91.75 123 ALA B O 1
ATOM 2391 N N . ASP B 1 124 ? -0.809 -2.854 8.078 1 88.31 124 ASP B N 1
ATOM 2392 C CA . ASP B 1 124 ? 0.058 -2.574 6.938 1 88.31 124 ASP B CA 1
ATOM 2393 C C . ASP B 1 124 ? -0.755 -2.123 5.727 1 88.31 124 ASP B C 1
ATOM 2395 O O . ASP B 1 124 ? -0.358 -1.197 5.016 1 88.31 124 ASP B O 1
ATOM 2399 N N . ALA B 1 125 ? -1.831 -2.816 5.512 1 89.56 125 ALA B N 1
ATOM 2400 C CA . ALA B 1 125 ? -2.697 -2.453 4.395 1 89.56 125 ALA B CA 1
ATOM 2401 C C . ALA B 1 125 ? -3.244 -1.039 4.559 1 89.56 125 ALA B C 1
ATOM 2403 O O . ALA B 1 125 ? -3.268 -0.26 3.604 1 89.56 125 ALA B O 1
ATOM 2404 N N . ALA B 1 126 ? -3.703 -0.709 5.734 1 91.56 126 ALA B N 1
ATOM 2405 C CA . ALA B 1 126 ? -4.227 0.626 6.012 1 91.56 126 ALA B CA 1
ATOM 2406 C C . ALA B 1 126 ? -3.158 1.691 5.777 1 91.56 126 ALA B C 1
ATOM 2408 O O . ALA B 1 126 ? -3.424 2.715 5.141 1 91.56 126 ALA B O 1
ATOM 2409 N N . CYS B 1 127 ? -1.994 1.443 6.316 1 90.31 127 CYS B N 1
ATOM 2410 C CA . CYS B 1 127 ? -0.884 2.375 6.152 1 90.31 127 CYS B CA 1
ATOM 2411 C C . CYS B 1 127 ? -0.523 2.537 4.68 1 90.31 127 CYS B C 1
ATOM 2413 O O . CYS B 1 127 ? -0.185 3.637 4.238 1 90.31 127 CYS B O 1
ATOM 2415 N N . CYS B 1 128 ? -0.582 1.464 4.004 1 88.19 128 CYS B N 1
ATOM 2416 C CA . CYS B 1 128 ? -0.32 1.51 2.568 1 88.19 128 CYS B CA 1
ATOM 2417 C C . CYS B 1 128 ? -1.323 2.41 1.859 1 88.19 128 CYS B C 1
ATOM 2419 O O . CYS B 1 128 ? -0.941 3.248 1.04 1 88.19 128 CYS B O 1
ATOM 2421 N N . ILE B 1 129 ? -2.566 2.281 2.166 1 90.5 129 ILE B N 1
ATOM 2422 C CA . ILE B 1 129 ? -3.617 3.086 1.554 1 90.5 129 ILE B CA 1
ATOM 2423 C C . ILE B 1 129 ? -3.387 4.562 1.87 1 90.5 129 ILE B C 1
ATOM 2425 O O . ILE B 1 129 ? -3.4 5.406 0.97 1 90.5 129 ILE B O 1
ATOM 2429 N N . VAL B 1 130 ? -3.119 4.863 3.129 1 90.38 130 VAL B N 1
ATOM 2430 C CA . VAL B 1 130 ? -2.926 6.246 3.551 1 90.38 130 VAL B CA 1
ATOM 2431 C C . VAL B 1 130 ? -1.715 6.84 2.834 1 90.38 130 VAL B C 1
ATOM 2433 O O . VAL B 1 130 ? -1.774 7.965 2.328 1 90.38 130 VAL B O 1
ATOM 2436 N N . SER B 1 131 ? -0.694 6.086 2.816 1 87.56 131 SER B N 1
ATOM 2437 C CA . SER B 1 131 ? 0.52 6.551 2.152 1 87.56 131 SER B CA 1
ATOM 2438 C C . SER B 1 131 ? 0.276 6.805 0.669 1 87.56 131 SER B C 1
ATOM 2440 O O . SER B 1 131 ? 0.748 7.801 0.118 1 87.56 131 SER B O 1
ATOM 2442 N N . THR B 1 132 ? -0.437 5.902 0.047 1 85.5 132 THR B N 1
ATOM 2443 C CA . THR B 1 132 ? -0.753 6.031 -1.371 1 85.5 132 THR B CA 1
ATOM 2444 C C . THR B 1 132 ? -1.573 7.289 -1.63 1 85.5 132 THR B C 1
ATOM 2446 O O . THR B 1 132 ? -1.283 8.047 -2.561 1 85.5 132 THR B O 1
ATOM 2449 N N . VAL B 1 133 ? -2.557 7.535 -0.812 1 89.12 133 VAL B N 1
ATOM 2450 C CA . VAL B 1 133 ? -3.445 8.68 -0.984 1 89.12 133 VAL B CA 1
ATOM 2451 C C . VAL B 1 133 ? -2.678 9.977 -0.725 1 89.12 133 VAL B C 1
ATOM 2453 O O . VAL B 1 133 ? -2.844 10.961 -1.449 1 89.12 133 VAL B O 1
ATOM 2456 N N . ARG B 1 134 ? -1.8 9.961 0.285 1 86.75 134 ARG B N 1
ATOM 2457 C CA . ARG B 1 134 ? -1.021 11.148 0.632 1 86.75 134 ARG B CA 1
ATOM 2458 C C . ARG B 1 134 ? -0.05 11.516 -0.486 1 86.75 134 ARG B C 1
ATOM 2460 O O . ARG B 1 134 ? 0.13 12.688 -0.798 1 86.75 134 ARG B O 1
ATOM 2467 N N . MET B 1 135 ? 0.586 10.516 -1.006 1 79.88 135 MET B N 1
ATOM 2468 C CA . MET B 1 135 ? 1.547 10.742 -2.082 1 79.88 135 MET B CA 1
ATOM 2469 C C . MET B 1 135 ? 0.875 11.398 -3.283 1 79.88 135 MET B C 1
ATOM 2471 O O . MET B 1 135 ? 1.467 12.258 -3.938 1 79.88 135 MET B O 1
ATOM 2475 N N . ASN B 1 136 ? -0.265 11.07 -3.477 1 74.56 136 ASN B N 1
ATOM 2476 C CA . ASN B 1 136 ? -0.989 11.609 -4.621 1 74.56 136 ASN B CA 1
ATOM 2477 C C . ASN B 1 136 ? -1.472 13.039 -4.359 1 74.56 136 ASN B C 1
ATOM 2479 O O . ASN B 1 136 ? -1.695 13.805 -5.301 1 74.56 136 ASN B O 1
ATOM 2483 N N . VAL B 1 137 ? -1.638 13.406 -3.09 1 75.62 137 VAL B N 1
ATOM 2484 C CA . VAL B 1 137 ? -2.031 14.758 -2.715 1 75.62 137 VAL B CA 1
ATOM 2485 C C . VAL B 1 137 ? -0.804 15.672 -2.697 1 75.62 137 VAL B C 1
ATOM 2487 O O . VAL B 1 137 ? -0.86 16.812 -3.166 1 75.62 137 VAL B O 1
ATOM 2490 N N . ASP B 1 138 ? 0.351 15.172 -2.102 1 65.06 138 ASP B N 1
ATOM 2491 C CA . ASP B 1 138 ? 1.577 15.961 -2.021 1 65.06 138 ASP B CA 1
ATOM 2492 C C . ASP B 1 138 ? 2.16 16.219 -3.41 1 65.06 138 ASP B C 1
ATOM 2494 O O . ASP B 1 138 ? 2.693 17.297 -3.68 1 65.06 138 ASP B O 1
ATOM 2498 N N . SER B 1 139 ? 2.152 15.18 -4.18 1 58.94 139 SER B N 1
ATOM 2499 C CA . SER B 1 139 ? 2.639 15.375 -5.543 1 58.94 139 SER B CA 1
ATOM 2500 C C . SER B 1 139 ? 1.829 16.438 -6.27 1 58.94 139 SER B C 1
ATOM 2502 O O . SER B 1 139 ? 2.391 17.266 -7 1 58.94 139 SER B O 1
ATOM 2504 N N . TYR B 1 140 ? 0.655 16.422 -5.91 1 49.31 140 TYR B N 1
ATOM 2505 C CA . TYR B 1 140 ? -0.168 17.469 -6.484 1 49.31 140 TYR B CA 1
ATOM 2506 C C . TYR B 1 140 ? 0.198 18.828 -5.898 1 49.31 140 TYR B C 1
ATOM 2508 O O . TYR B 1 140 ? 0.184 19.844 -6.602 1 49.31 140 TYR B O 1
ATOM 2516 N N . SER B 1 141 ? 0.513 18.75 -4.625 1 50.09 141 SER B N 1
ATOM 2517 C CA . SER B 1 141 ? 0.875 20 -3.971 1 50.09 141 SER B CA 1
ATOM 2518 C C . SER B 1 141 ? 2.26 20.469 -4.406 1 50.09 141 SE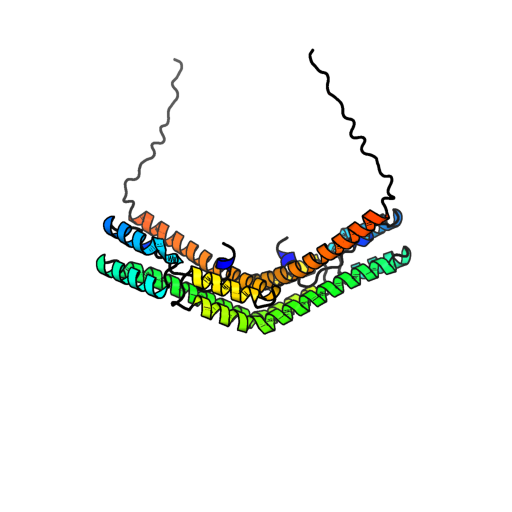R B C 1
ATOM 2520 O O . SER B 1 141 ? 2.508 21.672 -4.512 1 50.09 141 SER B O 1
ATOM 2522 N N . HIS B 1 142 ? 3.162 19.516 -4.477 1 47.75 142 HIS B N 1
ATOM 2523 C CA . HIS B 1 142 ? 4.465 19.953 -4.973 1 47.75 142 HIS B CA 1
ATOM 2524 C C . HIS B 1 142 ? 4.348 20.562 -6.359 1 47.75 142 HIS B C 1
ATOM 2526 O O . HIS B 1 142 ? 5.031 21.547 -6.668 1 47.75 142 HIS B O 1
ATOM 2532 N N . ASP B 1 143 ? 3.615 19.906 -7.098 1 42.53 143 ASP B N 1
ATOM 2533 C CA . ASP B 1 143 ? 3.426 20.5 -8.414 1 42.53 143 ASP B CA 1
ATOM 2534 C C . ASP B 1 143 ? 2.809 21.891 -8.297 1 42.53 143 ASP B C 1
ATOM 2536 O O . ASP B 1 143 ? 3.17 22.797 -9.047 1 42.53 143 ASP B O 1
ATOM 2540 N N . MET B 1 144 ? 2.023 22.016 -7.336 1 38.5 144 MET B N 1
ATOM 2541 C CA . MET B 1 144 ? 1.442 23.344 -7.16 1 38.5 144 MET B CA 1
ATOM 2542 C C . MET B 1 144 ? 2.463 24.312 -6.562 1 38.5 144 MET B C 1
ATOM 2544 O O . MET B 1 144 ? 2.453 25.5 -6.879 1 38.5 144 MET B O 1
ATOM 2548 N N . ASN B 1 145 ? 3.246 23.797 -5.656 1 38.41 145 ASN B N 1
ATOM 2549 C CA . ASN B 1 145 ? 4.25 24.672 -5.07 1 38.41 145 ASN B CA 1
ATOM 2550 C C . ASN B 1 145 ? 5.375 24.984 -6.059 1 38.41 145 ASN B C 1
ATOM 2552 O O . ASN B 1 145 ? 5.953 26.062 -6.023 1 38.41 145 ASN B O 1
ATOM 2556 N N . GLU B 1 146 ? 5.781 24.031 -6.773 1 40.16 146 GLU B N 1
ATOM 2557 C CA . GLU B 1 146 ? 6.785 24.391 -7.773 1 40.16 146 GLU B CA 1
ATOM 2558 C C . GLU B 1 146 ? 6.27 25.5 -8.703 1 40.16 146 GLU B C 1
ATOM 2560 O O . GLU B 1 146 ? 7.031 26.359 -9.125 1 40.16 146 GLU B O 1
ATOM 2565 N N . TYR B 1 147 ? 5.078 25.453 -8.891 1 35.28 147 TYR B N 1
ATOM 2566 C CA . TYR B 1 147 ? 4.547 26.531 -9.719 1 35.28 147 TYR B CA 1
ATOM 2567 C C . TYR B 1 147 ? 4.523 27.844 -8.953 1 35.28 147 TYR B C 1
ATOM 2569 O O . TYR B 1 147 ? 4.672 28.922 -9.547 1 35.28 147 TYR B O 1
ATOM 2577 N N . PHE B 1 148 ? 4.398 27.797 -7.723 1 34.94 148 PHE B N 1
ATOM 2578 C CA . PHE B 1 148 ? 4.41 29.047 -6.969 1 34.94 148 PHE B CA 1
ATOM 2579 C C . PHE B 1 148 ? 5.84 29.531 -6.773 1 34.94 148 PHE B C 1
ATOM 2581 O O . PHE B 1 148 ? 6.09 30.75 -6.793 1 34.94 148 PHE B O 1
ATOM 2588 N N . TYR B 1 149 ? 6.75 28.609 -6.621 1 34.31 149 TYR B N 1
ATOM 2589 C CA . TYR B 1 149 ? 8.125 29.078 -6.461 1 34.31 149 TYR B CA 1
ATOM 2590 C C . TYR B 1 149 ? 8.68 29.594 -7.785 1 34.31 149 TYR B C 1
ATOM 2592 O O . TYR B 1 149 ? 9.461 30.547 -7.809 1 34.31 149 TYR B O 1
ATOM 2600 N N . ASP B 1 150 ? 8.352 28.969 -8.766 1 34.5 150 ASP B N 1
ATOM 2601 C CA . ASP B 1 150 ? 8.883 29.5 -10.016 1 34.5 150 ASP B CA 1
ATOM 2602 C C . ASP B 1 150 ? 8.352 30.906 -10.273 1 34.5 150 ASP B C 1
ATOM 2604 O O . ASP B 1 150 ? 9.086 31.781 -10.742 1 34.5 150 ASP B O 1
ATOM 2608 N N . ASP B 1 151 ? 7.113 31.047 -9.906 1 32.59 151 ASP B N 1
ATOM 2609 C CA . ASP B 1 151 ? 6.609 32.375 -10.211 1 32.59 151 ASP B CA 1
ATOM 2610 C C . ASP B 1 151 ? 7.141 33.406 -9.211 1 32.59 151 ASP B C 1
ATOM 2612 O O . ASP B 1 151 ? 7.297 34.594 -9.539 1 32.59 151 ASP B O 1
ATOM 2616 N N . PHE B 1 152 ? 7.402 32.969 -7.961 1 33.62 152 PHE B N 1
ATOM 2617 C CA . PHE B 1 152 ? 7.93 33.938 -7.004 1 33.62 152 PHE B CA 1
ATOM 2618 C C . PHE B 1 152 ? 9.414 34.188 -7.242 1 33.62 152 PHE B C 1
ATOM 2620 O O . PHE B 1 152 ? 9.906 35.312 -7.074 1 33.62 152 PHE B O 1
ATOM 2627 N N . ALA B 1 153 ? 10.156 33.125 -7.598 1 33.78 153 ALA B N 1
ATOM 2628 C CA . ALA B 1 153 ? 11.547 33.375 -7.973 1 33.78 153 ALA B CA 1
ATOM 2629 C C . ALA B 1 153 ? 11.641 34.25 -9.211 1 33.78 153 ALA B C 1
ATOM 2631 O O . ALA B 1 153 ? 12.562 35.062 -9.344 1 33.78 153 ALA B O 1
ATOM 2632 N N . GLN B 1 154 ? 10.695 34.062 -10.078 1 32.25 154 GLN B N 1
ATOM 2633 C CA . GLN B 1 154 ? 10.789 34.875 -11.266 1 32.25 154 GLN B CA 1
ATOM 2634 C C . GLN B 1 154 ? 10.484 36.344 -10.938 1 32.25 154 GLN B C 1
ATOM 2636 O O . GLN B 1 154 ? 11.016 37.25 -11.57 1 32.25 154 GLN B O 1
ATOM 2641 N N . THR B 1 155 ? 9.617 36.562 -9.938 1 30.98 155 THR B N 1
ATOM 2642 C CA . THR B 1 155 ? 9.289 37.969 -9.734 1 30.98 155 THR B CA 1
ATOM 2643 C C . THR B 1 155 ? 10.391 38.656 -8.938 1 30.98 155 THR B C 1
ATOM 2645 O O . THR B 1 155 ? 10.492 39.906 -8.969 1 30.98 155 THR B O 1
ATOM 2648 N N . SER B 1 156 ? 11.102 37.938 -8.102 1 30.53 156 SER B N 1
ATOM 2649 C CA . SER B 1 156 ? 12.078 38.75 -7.355 1 30.53 156 SER B CA 1
ATOM 2650 C C . SER B 1 156 ? 13.32 39 -8.188 1 30.53 156 SER B C 1
ATOM 2652 O O . SER B 1 156 ? 14.188 39.781 -7.781 1 30.53 156 SER B O 1
ATOM 2654 N N . TYR B 1 157 ? 13.812 37.969 -8.922 1 26.36 157 TYR B N 1
ATOM 2655 C CA . TYR B 1 157 ? 15.023 38.312 -9.648 1 26.36 157 TYR B CA 1
ATOM 2656 C C . TYR B 1 157 ? 14.703 39.25 -10.828 1 26.36 157 TYR B C 1
ATOM 2658 O O . TYR B 1 157 ? 13.938 38.875 -11.719 1 26.36 157 TYR B O 1
ATOM 2666 N N . GLY B 1 158 ? 14.516 40.562 -10.562 1 25.91 158 GLY B N 1
ATOM 2667 C CA . GLY B 1 158 ? 14.766 41.5 -11.633 1 25.91 158 GLY B CA 1
ATOM 2668 C C . GLY B 1 158 ? 15.859 41.062 -12.586 1 25.91 158 GLY B C 1
ATOM 2669 O O . GLY B 1 158 ? 16.75 40.312 -12.195 1 25.91 158 GLY B O 1
ATOM 2670 N N . GLY B 1 159 ? 15.602 40.938 -13.867 1 24.8 159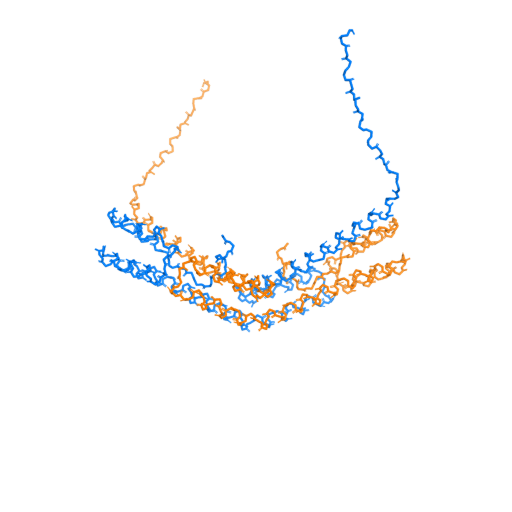 GLY B N 1
ATOM 2671 C CA . GLY B 1 159 ? 16.281 40.594 -15.109 1 24.8 159 GLY B CA 1
ATOM 2672 C C . GLY B 1 159 ? 17.672 41.156 -15.211 1 24.8 159 GLY B C 1
ATOM 2673 O O . GLY B 1 159 ? 18.156 41.438 -16.297 1 24.8 159 GLY B O 1
ATOM 2674 N N . TYR B 1 160 ? 18.531 41.5 -14.141 1 25.53 160 TYR B N 1
ATOM 2675 C CA . TYR B 1 160 ? 19.719 41.906 -14.883 1 25.53 160 TYR B CA 1
ATOM 2676 C C . TYR B 1 160 ? 20.25 40.781 -15.734 1 25.53 160 TYR B C 1
ATOM 2678 O O . TYR B 1 160 ? 20.344 39.625 -15.266 1 25.53 160 TYR B O 1
ATOM 2686 N N . PRO B 1 161 ? 19.953 40.75 -17.047 1 26.86 161 PRO B N 1
ATOM 2687 C CA . PRO B 1 161 ? 20.453 39.906 -18.125 1 26.86 161 PRO B CA 1
ATOM 2688 C C . PRO B 1 161 ? 21.953 39.594 -17.969 1 26.86 161 PRO B C 1
ATOM 2690 O O . PRO B 1 161 ? 22.781 40.5 -18.016 1 26.86 161 PRO B O 1
ATOM 2693 N N . TYR B 1 162 ? 22.422 39.031 -16.812 1 23.14 162 TYR B N 1
ATOM 2694 C CA . TYR B 1 162 ? 23.859 38.844 -16.875 1 23.14 162 TYR B CA 1
ATOM 2695 C C . TYR B 1 162 ? 24.234 38.094 -18.156 1 23.14 162 TYR B C 1
ATOM 2697 O O . TYR B 1 162 ? 23.672 37.031 -18.453 1 23.14 162 TYR B O 1
ATOM 2705 N N . SER B 1 163 ? 24.547 38.875 -19.234 1 22.28 163 SER B N 1
ATOM 2706 C CA . SER B 1 163 ? 25.25 38.562 -20.484 1 22.28 163 SER B CA 1
ATOM 2707 C C . SER B 1 163 ? 26.453 37.656 -20.234 1 22.28 163 SER B C 1
ATOM 2709 O O . SER B 1 163 ? 27.375 38.031 -19.516 1 22.28 163 SER B O 1
ATOM 2711 N N . LEU B 1 164 ? 26.125 36.438 -19.75 1 22.53 164 LEU B N 1
ATOM 2712 C CA . LEU B 1 164 ? 27.234 35.469 -19.766 1 22.53 164 LEU B CA 1
ATOM 2713 C C . LEU B 1 164 ? 28.031 35.594 -21.047 1 22.53 164 LEU B C 1
ATOM 2715 O O . LEU B 1 164 ? 27.5 35.438 -22.141 1 22.53 164 LEU B O 1
ATOM 2719 N N . TYR B 1 165 ? 28.891 36.562 -21.047 1 21.5 165 TYR B N 1
ATOM 2720 C CA . TYR B 1 165 ? 29.984 36.75 -21.984 1 21.5 165 TYR B CA 1
ATOM 2721 C C . TYR B 1 165 ? 30.672 35.438 -22.297 1 21.5 165 TYR B C 1
ATOM 2723 O O . TYR B 1 165 ? 30.953 34.656 -21.391 1 21.5 165 TYR B O 1
ATOM 2731 N N . HIS B 1 166 ? 30.172 34.688 -23.344 1 24.22 166 HIS B N 1
ATOM 2732 C CA . HIS B 1 166 ? 30.859 33.656 -24.094 1 24.22 166 HIS B CA 1
ATOM 2733 C C . HIS B 1 166 ? 32.344 33.969 -24.266 1 24.22 166 HIS B C 1
ATOM 2735 O O . HIS B 1 166 ? 32.688 34.75 -25.141 1 24.22 166 HIS B O 1
ATOM 2741 N N . THR B 1 167 ? 32.969 34.438 -23.172 1 21.88 167 THR B N 1
ATOM 2742 C CA . THR B 1 167 ? 34.375 34.688 -23.516 1 21.88 167 THR B CA 1
ATOM 2743 C C . THR B 1 167 ? 35 33.406 -24.109 1 21.88 167 THR B C 1
ATOM 2745 O O . THR B 1 167 ? 34.844 32.312 -23.547 1 21.88 167 THR B O 1
ATOM 2748 N N . SER B 1 168 ? 35.031 33.344 -25.438 1 23.2 168 SER B N 1
ATOM 2749 C CA . SER B 1 168 ? 35.812 32.625 -26.422 1 23.2 168 SER B CA 1
ATOM 2750 C C . SER B 1 168 ? 37.281 32.5 -25.984 1 23.2 168 SER B C 1
ATOM 2752 O O . SER B 1 168 ? 38.031 33.469 -26.031 1 23.2 168 SER B O 1
ATOM 2754 N N . GLU B 1 169 ? 37.5 32.281 -24.703 1 22.16 169 GLU B N 1
ATOM 2755 C CA . GLU B 1 169 ? 38.969 32.188 -24.609 1 22.16 169 GLU B CA 1
ATOM 2756 C C . GLU B 1 169 ? 39.5 31.094 -25.516 1 22.16 169 GLU B C 1
ATOM 2758 O O . GLU B 1 169 ? 39.094 29.938 -25.406 1 22.16 169 GLU B O 1
ATOM 2763 N N . ARG B 1 170 ? 39.812 31.484 -26.766 1 24.31 170 ARG B N 1
ATOM 2764 C CA . ARG B 1 170 ? 40.844 30.984 -27.672 1 24.31 170 ARG B CA 1
ATOM 2765 C C . ARG B 1 170 ? 42.094 30.547 -26.891 1 24.31 170 ARG B C 1
ATOM 2767 O O . ARG B 1 170 ? 42.812 31.391 -26.328 1 24.31 170 ARG B O 1
ATOM 2774 N N . TRP B 1 171 ? 41.906 29.609 -25.984 1 23.83 171 TRP B N 1
ATOM 2775 C CA . TRP B 1 171 ? 43.188 29.047 -25.609 1 23.83 171 TRP B CA 1
ATOM 2776 C C . TRP B 1 171 ? 44.156 29.062 -26.797 1 23.83 171 TRP B C 1
ATOM 2778 O O . TRP B 1 171 ? 43.719 28.969 -27.953 1 23.83 171 TRP B O 1
ATOM 2788 N N . ARG B 1 172 ? 45.531 29.375 -26.5 1 27.75 172 ARG B N 1
ATOM 2789 C CA . ARG B 1 172 ? 46.875 29.562 -27.047 1 27.75 172 ARG B CA 1
ATOM 2790 C C . ARG B 1 172 ? 47.281 28.359 -27.906 1 27.75 172 ARG B C 1
ATOM 2792 O O . ARG B 1 172 ? 47.188 27.219 -27.469 1 27.75 172 ARG B O 1
ATOM 2799 N N . SER B 1 173 ? 47.281 28.484 -29.234 1 19.39 173 SER B N 1
ATOM 2800 C CA . SER B 1 173 ? 47.969 27.781 -30.312 1 19.39 173 SER B CA 1
ATOM 2801 C C . SER B 1 173 ? 49.406 27.453 -29.969 1 19.39 173 SER B C 1
ATOM 2803 O O . SER B 1 173 ? 50.031 28.188 -29.203 1 19.39 173 SER B O 1
ATOM 2805 N N . LYS B 1 174 ? 50 26.172 -30.172 1 24.16 174 LYS B N 1
ATOM 2806 C CA . LYS B 1 174 ? 51.438 26.062 -30.375 1 24.16 174 LYS B CA 1
ATOM 2807 C C . LYS B 1 174 ? 52 27.281 -31.094 1 24.16 174 LYS B C 1
ATOM 2809 O O . LYS B 1 174 ? 52.969 27.859 -30.656 1 24.16 174 LYS B O 1
ATOM 2814 N N . ARG B 1 175 ? 51.938 27.078 -32.438 1 18.12 175 ARG B N 1
ATOM 2815 C CA . ARG B 1 175 ? 52.594 27.422 -33.688 1 18.12 175 ARG B CA 1
ATOM 2816 C C . ARG B 1 175 ? 52.125 28.75 -34.25 1 18.12 175 ARG B C 1
ATOM 2818 O O . ARG B 1 175 ? 50.906 29.047 -34.188 1 18.12 175 ARG B O 1
#

Foldseek 3Di:
DVVVVPDLQDDFDLLCLCPPADPVLNVLLCVLCVCCVVDDVVVSLVSSCVSCVVRVNNVVSVVRVVVRVVSSVVSVVLVVVLVVCVVVLVVVLVVLVPDPVADPVRSVVVLVVSCVVDDVSNSVVNVVVVVVVVVVVVVVVVVVVVVVVVVVVVVPDDDPPPPPPPPPPPPDDPD/DVVVVPDLQDDFDLLVLCPPADPVLNVLLCVLCVCCVVDDVVVSLVSSCVSCVVRVNNVVSVVRVVVRVVSSVVSVVLVVVLVVCVVVLVVVLVVLVPDPVDDPVRSVVVLVVSCVVDDVSNSVVNVVVVVVVVVVVVVVVVVVVVVVVVVVVVVPPDPPVPPPPPPPPPPDDPD

Organism: Necator americanus (NCBI:txid51031)